Protein AF-A0A8S0VT54-F1 (afdb_monomer_lite)

Foldseek 3Di:
DDDDDDDDDDPPPPPPPPPPPDPPPPVPPPPPPPPPDDDDDDDDDDDDDDDDDDDDDDDDDDDDDDDDDDDDDPDDDDDPPPDDDDPPPDDDPDPPPPPPPPDPPDLEDPFQDFQVLLVVLVVQLVVVVVVCVVVVHDDDSQVSSCVSRVDHHDPVNNVLLVVLVVPQDPVLVVQLVVCPSHPSRTSVVSDVVRDDD

Organism: Cyclocybe aegerita (NCBI:txid1973307)

Secondary structure (DSSP, 8-state):
---------------------------------------------------------------PPP-PPPPPP---------PPP--------------PPPPTT--SPPTT-BHHHHHHHHHHHHHHHHHHHHTT----HHHHHHHHHSS---HHHHHHHHHHHHHS-HHHHHHHHHHTTSGGGBHHHHHHHS---

pLDDT: mean 73.87, std 20.14, range [35.47, 98.19]

Sequence (197 aa):
MLNKSKAQQDDDDSSEVEFVDPPTTLKHCHVKEESLSPPQRRPRPQATMGSRTSSNPIRLIESPLPGMPPAPAPSLPHLPLSLPPLWSSSPSPSPSSQCPLPSPSTLQWPSGMYACDMVDGFLKIDKIITANKENKRTEHVMDVVCQVFHCRMPPQTYHDARARWAIAPPLLLERVLKGGKTPEGLWVYLSSCVPLK

Radius of gyration: 31.03 Å; chains: 1; bounding box: 96×73×79 Å

Structure (mmCIF, N/CA/C/O backbone):
data_AF-A0A8S0VT54-F1
#
_entry.id   AF-A0A8S0VT54-F1
#
loop_
_atom_site.group_PDB
_atom_site.id
_atom_site.type_symbol
_atom_site.label_atom_id
_atom_site.label_alt_id
_atom_site.label_comp_id
_atom_site.label_asym_id
_atom_site.label_entity_id
_atom_site.label_seq_id
_atom_site.pdbx_PDB_ins_code
_atom_site.Cartn_x
_atom_site.Cartn_y
_atom_site.Cartn_z
_atom_site.occupancy
_atom_site.B_iso_or_equiv
_atom_site.auth_seq_id
_atom_site.auth_comp_id
_atom_site.auth_asym_id
_atom_site.auth_atom_id
_atom_site.pdbx_PDB_model_num
ATOM 1 N N . MET A 1 1 ? 65.869 -2.771 -28.725 1.00 50.25 1 MET A N 1
ATOM 2 C CA . MET A 1 1 ? 65.336 -1.692 -29.586 1.00 50.25 1 MET A CA 1
ATOM 3 C C . MET A 1 1 ? 64.021 -1.215 -28.989 1.00 50.25 1 MET A C 1
ATOM 5 O O . MET A 1 1 ? 63.243 -2.047 -28.545 1.00 50.25 1 MET A O 1
ATOM 9 N N . LEU A 1 2 ? 63.884 0.103 -28.852 1.00 58.91 2 LEU A N 1
ATOM 10 C CA . LEU A 1 2 ? 63.008 0.822 -27.928 1.00 58.91 2 LEU A CA 1
ATOM 11 C C . LEU A 1 2 ? 61.976 1.632 -28.727 1.00 58.91 2 LEU A C 1
ATOM 13 O O . LEU A 1 2 ? 62.321 2.686 -29.258 1.00 58.91 2 LEU A O 1
ATOM 17 N N . ASN A 1 3 ? 60.733 1.171 -28.870 1.00 48.56 3 ASN A N 1
ATOM 18 C CA . ASN A 1 3 ? 59.729 1.919 -29.637 1.00 48.56 3 ASN A CA 1
ATOM 19 C C . ASN A 1 3 ? 58.315 1.493 -29.208 1.00 48.56 3 ASN A C 1
ATOM 21 O O . ASN A 1 3 ? 58.046 0.302 -29.154 1.00 48.56 3 ASN A O 1
ATOM 25 N N . LYS A 1 4 ? 57.318 2.345 -28.992 1.00 52.38 4 LYS A N 1
ATOM 26 C CA . LYS A 1 4 ? 57.200 3.784 -28.737 1.00 52.38 4 LYS A CA 1
ATOM 27 C C . LYS A 1 4 ? 55.739 3.934 -28.300 1.00 52.38 4 LYS A C 1
ATOM 29 O O . LYS A 1 4 ? 54.849 3.414 -28.967 1.00 52.38 4 LYS A O 1
ATOM 34 N N . SER A 1 5 ? 55.515 4.596 -27.177 1.00 63.56 5 SER A N 1
ATOM 35 C CA . SER A 1 5 ? 54.207 4.908 -26.608 1.00 63.56 5 SER A CA 1
ATOM 36 C C . SER A 1 5 ? 53.305 5.619 -27.624 1.00 63.56 5 SER A C 1
ATOM 38 O O . SER A 1 5 ? 53.787 6.490 -28.354 1.00 63.56 5 SER A O 1
ATOM 40 N N . LYS A 1 6 ? 52.001 5.314 -27.639 1.00 60.88 6 LYS A N 1
ATOM 41 C CA . LYS A 1 6 ? 51.006 6.206 -28.243 1.00 60.88 6 LYS A CA 1
ATOM 42 C C . LYS A 1 6 ? 49.919 6.534 -27.230 1.00 60.88 6 LYS A C 1
ATOM 44 O O . LYS A 1 6 ? 49.317 5.651 -26.630 1.00 60.88 6 LYS A O 1
ATOM 49 N N . ALA A 1 7 ? 49.809 7.839 -27.033 1.00 65.44 7 ALA A N 1
ATOM 50 C CA . ALA A 1 7 ? 49.016 8.538 -26.055 1.00 65.44 7 ALA A CA 1
ATOM 51 C C . ALA A 1 7 ? 47.515 8.341 -26.286 1.00 65.44 7 ALA A C 1
ATOM 53 O O . ALA A 1 7 ? 47.006 8.534 -27.388 1.00 65.44 7 ALA A O 1
ATOM 54 N N . GLN A 1 8 ? 46.875 7.908 -25.210 1.00 57.25 8 GLN A N 1
ATOM 55 C CA . GLN A 1 8 ? 45.715 8.516 -24.570 1.00 57.25 8 GLN A CA 1
ATOM 56 C C . GLN A 1 8 ? 45.272 9.867 -25.160 1.00 57.25 8 GLN A C 1
ATOM 58 O O . GLN A 1 8 ? 46.033 10.835 -25.161 1.00 57.25 8 GLN A O 1
ATOM 63 N N . GLN A 1 9 ? 44.030 9.899 -25.634 1.00 64.88 9 GLN A N 1
ATOM 64 C CA . GLN A 1 9 ? 43.273 11.113 -25.891 1.00 64.88 9 GLN A CA 1
ATOM 65 C C . GLN A 1 9 ? 42.000 10.992 -25.053 1.00 64.88 9 GLN A C 1
ATOM 67 O O . GLN A 1 9 ? 41.136 10.166 -25.340 1.00 64.88 9 GLN A O 1
ATOM 72 N N . ASP A 1 10 ? 41.993 11.725 -23.943 1.00 62.66 10 ASP A N 1
ATOM 73 C CA . ASP A 1 10 ? 40.845 11.937 -23.073 1.00 62.66 10 ASP A CA 1
ATOM 74 C C . ASP A 1 10 ? 39.954 12.994 -23.745 1.00 62.66 10 ASP A C 1
ATOM 76 O O . ASP A 1 10 ? 40.266 14.184 -23.719 1.00 62.66 10 ASP A O 1
ATOM 80 N N . ASP A 1 11 ? 38.881 12.554 -24.403 1.00 64.81 11 ASP A N 1
ATOM 81 C CA . ASP A 1 11 ? 37.783 13.429 -24.814 1.00 64.81 11 ASP A CA 1
ATOM 82 C C . ASP A 1 11 ? 36.806 13.533 -23.630 1.00 64.81 11 ASP A C 1
ATOM 84 O O . ASP A 1 11 ? 35.924 12.696 -23.430 1.00 64.81 11 ASP A O 1
ATOM 88 N N . ASP A 1 12 ? 37.046 14.550 -22.802 1.00 62.88 12 ASP A N 1
ATOM 89 C CA . ASP A 1 12 ? 36.200 14.991 -21.690 1.00 62.88 12 ASP A CA 1
ATOM 90 C C . ASP A 1 12 ? 34.954 15.695 -22.263 1.00 62.88 12 ASP A C 1
ATOM 92 O O . ASP A 1 12 ? 34.864 16.922 -22.328 1.00 62.88 12 ASP A O 1
ATOM 96 N N . ASP A 1 13 ? 34.000 14.905 -22.762 1.00 66.62 13 ASP A N 1
ATOM 97 C CA . ASP A 1 13 ? 32.652 15.381 -23.087 1.00 66.62 13 ASP A CA 1
ATOM 98 C C . ASP A 1 13 ? 31.869 15.494 -21.772 1.00 66.62 13 ASP A C 1
ATOM 100 O O . ASP A 1 13 ? 31.116 14.608 -21.362 1.00 66.62 13 ASP A O 1
ATOM 104 N N . SER A 1 14 ? 32.118 16.593 -21.058 1.00 59.19 14 SER A N 1
ATOM 105 C CA . SER A 1 14 ? 31.272 17.068 -19.967 1.00 59.19 14 SER A CA 1
ATOM 106 C C . SER A 1 14 ? 29.920 17.490 -20.548 1.00 59.19 14 SER A C 1
ATOM 108 O O . SER A 1 14 ? 29.635 18.671 -20.743 1.00 59.19 14 SER A O 1
ATOM 110 N N . SER A 1 15 ? 29.073 16.505 -20.846 1.00 66.50 15 SER A N 1
ATOM 111 C CA . SER A 1 15 ? 27.663 16.725 -21.126 1.00 66.50 15 SER A CA 1
ATOM 112 C C . SER A 1 15 ? 26.999 17.209 -19.837 1.00 66.50 15 SER A C 1
ATOM 114 O O . SER A 1 15 ? 26.685 16.423 -18.939 1.00 66.50 15 SER A O 1
ATOM 116 N N . GLU A 1 16 ? 26.852 18.528 -19.745 1.00 64.56 16 GLU A N 1
ATOM 117 C CA . GLU A 1 16 ? 26.059 19.251 -18.760 1.00 64.56 16 GLU A CA 1
ATOM 118 C C . GLU A 1 16 ? 24.634 18.688 -18.779 1.00 64.56 16 GLU A C 1
ATOM 120 O O . GLU A 1 16 ? 23.819 18.979 -19.654 1.00 64.56 16 GLU A O 1
ATOM 125 N N . VAL A 1 17 ? 24.358 17.788 -17.837 1.00 62.94 17 VAL A N 1
ATOM 126 C CA . VAL A 1 17 ? 23.019 17.262 -17.605 1.00 62.94 17 VAL A CA 1
ATOM 127 C C . VAL A 1 17 ? 22.182 18.385 -17.006 1.00 62.94 17 VAL A C 1
ATOM 129 O O . VAL A 1 17 ? 22.182 18.613 -15.798 1.00 62.94 17 VAL A O 1
ATOM 132 N N . GLU A 1 18 ? 21.491 19.117 -17.878 1.00 67.31 18 GLU A N 1
ATOM 133 C CA . GLU A 1 18 ? 20.404 20.016 -17.513 1.00 67.31 18 GLU A CA 1
ATOM 134 C C . GLU A 1 18 ? 19.406 19.214 -16.669 1.00 67.31 18 GLU A C 1
ATOM 136 O O . GLU A 1 18 ? 18.663 18.358 -17.160 1.00 67.31 18 GLU A O 1
ATOM 141 N N . PHE A 1 19 ? 19.465 19.428 -15.356 1.00 56.78 19 PHE A N 1
ATOM 142 C CA . PHE A 1 19 ? 18.588 18.800 -14.384 1.00 56.78 19 PHE A CA 1
ATOM 143 C C . PHE A 1 19 ? 17.215 19.447 -14.555 1.00 56.78 19 PHE A C 1
ATOM 145 O O . PHE A 1 19 ? 16.881 20.436 -13.908 1.00 56.78 19 PHE A O 1
ATOM 152 N N . VAL A 1 20 ? 16.439 18.930 -15.508 1.00 65.31 20 VAL A N 1
ATOM 153 C CA . VAL A 1 20 ? 15.041 19.307 -15.683 1.00 65.31 20 VAL A CA 1
ATOM 154 C C . VAL A 1 20 ? 14.328 18.887 -14.408 1.00 65.31 20 VAL A C 1
ATOM 156 O O . VAL A 1 20 ? 14.083 17.697 -14.192 1.00 65.31 20 VAL A O 1
ATOM 159 N N . ASP A 1 21 ? 14.037 19.865 -13.548 1.00 57.69 21 ASP A N 1
ATOM 160 C CA . ASP A 1 21 ? 13.227 19.664 -12.356 1.00 57.69 21 ASP A CA 1
ATOM 161 C C . ASP A 1 21 ? 11.976 18.870 -12.755 1.00 57.69 21 ASP A C 1
ATOM 163 O O . ASP A 1 21 ? 11.206 19.315 -13.621 1.00 57.69 21 ASP A O 1
ATOM 167 N N . PRO A 1 22 ? 11.765 17.668 -12.186 1.00 59.19 22 PRO A N 1
ATOM 168 C CA . PRO A 1 22 ? 10.585 16.895 -12.504 1.00 59.19 22 PRO A CA 1
ATOM 169 C C . PRO A 1 22 ? 9.381 17.752 -12.116 1.00 59.19 22 PRO A C 1
ATOM 171 O O . PRO A 1 22 ? 9.343 18.267 -10.993 1.00 59.19 22 PRO A O 1
ATOM 174 N N . PRO A 1 23 ? 8.385 17.928 -13.003 1.00 50.38 23 PRO A N 1
ATOM 175 C CA . PRO A 1 23 ? 7.204 18.692 -12.661 1.00 50.38 23 PRO A CA 1
ATOM 176 C C . PRO A 1 23 ? 6.552 18.018 -11.458 1.00 50.38 23 PRO A C 1
ATOM 178 O O . PRO A 1 23 ? 5.894 16.983 -11.583 1.00 50.38 23 PRO A O 1
ATOM 181 N N . THR A 1 24 ? 6.706 18.630 -10.285 1.00 46.25 24 THR A N 1
ATOM 182 C CA . THR A 1 24 ? 5.987 18.326 -9.046 1.00 46.25 24 THR A CA 1
ATOM 183 C C . THR A 1 24 ? 4.538 18.779 -9.196 1.00 46.25 24 THR A C 1
ATOM 185 O O . THR A 1 24 ? 3.962 19.478 -8.373 1.00 46.25 24 THR A O 1
ATOM 188 N N . THR A 1 25 ? 3.887 18.319 -10.262 1.00 43.91 25 THR A N 1
ATOM 189 C CA . THR A 1 25 ? 2.440 18.197 -10.284 1.00 43.91 25 THR A CA 1
ATOM 190 C C . THR A 1 25 ? 2.126 16.917 -9.537 1.00 43.91 25 THR A C 1
ATOM 192 O O . THR A 1 25 ? 1.837 15.864 -10.104 1.00 43.91 25 THR A O 1
ATOM 195 N N . LEU A 1 26 ? 2.200 17.027 -8.210 1.00 43.56 26 LEU A N 1
ATOM 196 C CA . LEU A 1 26 ? 1.402 16.216 -7.314 1.00 43.56 26 LEU A CA 1
ATOM 197 C C . LEU A 1 26 ? -0.036 16.493 -7.756 1.00 43.56 26 LEU A C 1
ATOM 199 O O . LEU A 1 26 ? -0.659 17.472 -7.348 1.00 43.56 26 LEU A O 1
ATOM 203 N N . LYS A 1 27 ? -0.499 15.707 -8.737 1.00 45.56 27 LYS A N 1
ATOM 204 C CA . LYS A 1 27 ? -1.879 15.674 -9.188 1.00 45.56 27 LYS A CA 1
ATOM 205 C C . LYS A 1 27 ? -2.647 15.245 -7.962 1.00 45.56 27 LYS A C 1
ATOM 207 O O . LYS A 1 27 ? -2.799 14.058 -7.689 1.00 45.56 27 LYS A O 1
ATOM 212 N N . HIS A 1 28 ? -3.063 16.250 -7.204 1.00 38.91 28 HIS A N 1
ATOM 213 C CA . HIS A 1 28 ? -4.167 16.192 -6.288 1.00 38.91 28 HIS A CA 1
ATOM 214 C C . HIS A 1 28 ? -5.238 15.434 -7.061 1.00 38.91 28 HIS A C 1
ATOM 216 O O . HIS A 1 28 ? -5.782 15.950 -8.043 1.00 38.91 28 HIS A O 1
ATOM 222 N N . CYS A 1 29 ? -5.430 14.159 -6.719 1.00 35.47 29 CYS A N 1
ATOM 223 C CA . CYS A 1 29 ? -6.587 13.422 -7.167 1.00 35.47 29 CYS A CA 1
ATOM 224 C C . CYS A 1 29 ? -7.743 14.205 -6.571 1.00 35.47 29 CYS A C 1
ATOM 226 O O . CYS A 1 29 ? -8.101 14.048 -5.409 1.00 35.47 29 CYS A O 1
ATOM 228 N N . HIS A 1 30 ? -8.255 15.142 -7.361 1.00 37.44 30 HIS A N 1
ATOM 229 C CA . HIS A 1 30 ? -9.565 15.704 -7.191 1.00 37.44 30 HIS A CA 1
ATOM 230 C C . HIS A 1 30 ? -10.485 14.512 -7.425 1.00 37.44 30 HIS A C 1
ATOM 232 O O . HIS A 1 30 ? -10.926 14.248 -8.543 1.00 37.44 30 HIS A O 1
ATOM 238 N N . VAL A 1 31 ? -10.653 13.716 -6.367 1.00 40.50 31 VAL A N 1
ATOM 239 C CA . VAL A 1 31 ? -11.780 12.824 -6.199 1.00 40.50 31 VAL A CA 1
ATOM 240 C C . VAL A 1 31 ? -12.955 13.764 -6.361 1.00 40.50 31 VAL A C 1
ATOM 242 O O . VAL A 1 31 ? -13.262 14.558 -5.476 1.00 40.50 31 VAL A O 1
ATOM 245 N N . LYS A 1 32 ? -13.516 13.775 -7.572 1.00 39.94 32 LYS A N 1
ATOM 246 C CA . LYS A 1 32 ? -14.846 14.303 -7.791 1.00 39.94 32 LYS A CA 1
ATOM 247 C C . LYS A 1 32 ? -15.711 13.439 -6.896 1.00 39.94 32 LYS A C 1
ATOM 249 O O . LYS A 1 32 ? -16.017 12.300 -7.234 1.00 39.94 32 LYS A O 1
ATOM 254 N N . GLU A 1 33 ? -15.989 13.953 -5.708 1.00 46.59 33 GLU A N 1
ATOM 255 C CA . GLU A 1 33 ? -17.123 13.532 -4.921 1.00 46.59 33 GLU A CA 1
ATOM 256 C C . GLU A 1 33 ? -18.323 13.774 -5.836 1.00 46.59 33 GLU A C 1
ATOM 258 O O . GLU A 1 33 ? -18.765 14.905 -6.042 1.00 46.59 33 GLU A O 1
ATOM 263 N N . GLU A 1 34 ? -18.736 12.713 -6.528 1.00 43.50 34 GLU A N 1
ATOM 264 C CA . GLU A 1 34 ? -19.940 12.675 -7.339 1.00 43.50 34 GLU A CA 1
ATOM 265 C C . GLU A 1 34 ? -21.114 12.744 -6.365 1.00 43.50 34 GLU A C 1
ATOM 267 O O . GLU A 1 34 ? -21.718 11.750 -5.970 1.00 43.50 34 GLU A O 1
ATOM 272 N N . SER A 1 35 ? -21.357 13.962 -5.893 1.00 51.88 35 SER A N 1
ATOM 273 C CA . SER A 1 35 ? -22.536 14.329 -5.143 1.00 51.88 35 SER A CA 1
ATOM 274 C C . SER A 1 35 ? -23.707 14.187 -6.110 1.00 51.88 35 SER A C 1
ATOM 276 O O . SER A 1 35 ? -23.902 15.008 -7.010 1.00 51.88 35 SER A O 1
ATOM 278 N N . LEU A 1 36 ? -24.456 13.092 -5.970 1.00 54.94 36 LEU A N 1
ATOM 279 C CA . LEU A 1 36 ? -25.758 12.924 -6.598 1.00 54.94 36 LEU A CA 1
ATOM 280 C C . LEU A 1 36 ? -26.661 14.050 -6.088 1.00 54.94 36 LEU A C 1
ATOM 282 O O . LEU A 1 36 ? -27.205 13.996 -4.988 1.00 54.94 36 LEU A O 1
ATOM 286 N N . SER A 1 37 ? -26.795 15.101 -6.889 1.00 56.31 37 SER A N 1
ATOM 287 C CA . SER A 1 37 ? -27.788 16.149 -6.695 1.00 56.31 37 SER A CA 1
ATOM 288 C C . SER A 1 37 ? -28.425 16.537 -8.032 1.00 56.31 37 SER A C 1
ATOM 290 O O . SER A 1 37 ? -27.793 16.413 -9.083 1.00 56.31 37 SER A O 1
ATOM 292 N N . PRO A 1 38 ? -29.712 16.923 -8.012 1.00 54.28 38 PRO A N 1
ATOM 293 C CA . PRO A 1 38 ? -30.624 16.814 -9.149 1.00 54.28 38 PRO A CA 1
ATOM 294 C C . PRO A 1 38 ? -30.354 17.887 -10.216 1.00 54.28 38 PRO A C 1
ATOM 296 O O . PRO A 1 38 ? -29.699 18.892 -9.931 1.00 54.28 38 PRO A O 1
ATOM 299 N N . PRO A 1 39 ? -30.886 17.735 -11.445 1.00 52.38 39 PRO A N 1
ATOM 300 C CA . PRO A 1 39 ? -30.558 18.619 -12.554 1.00 52.38 39 PRO A CA 1
ATOM 301 C C . PRO A 1 39 ? -31.153 20.012 -12.324 1.00 52.38 39 PRO A C 1
ATOM 303 O O . PRO A 1 39 ? -32.352 20.227 -12.505 1.00 52.38 39 PRO A O 1
ATOM 306 N N . GLN A 1 40 ? -30.308 20.981 -11.969 1.00 53.75 40 GLN A N 1
ATOM 307 C CA . GLN A 1 40 ? -30.679 22.392 -11.981 1.00 53.75 40 GLN A CA 1
ATOM 308 C C . GLN A 1 40 ? -29.975 23.152 -13.103 1.00 53.75 40 GLN A C 1
ATOM 310 O O . GLN A 1 40 ? -28.775 23.043 -13.353 1.00 53.75 40 GLN A O 1
ATOM 315 N N . ARG A 1 41 ? -30.811 23.887 -13.834 1.00 58.50 41 ARG A N 1
ATOM 316 C CA . ARG A 1 41 ? -30.501 24.656 -15.033 1.00 58.50 41 ARG A CA 1
ATOM 317 C C . ARG A 1 41 ? -29.504 25.782 -14.730 1.00 58.50 41 ARG A C 1
ATOM 319 O O . ARG A 1 41 ? -29.620 26.468 -13.721 1.00 58.50 41 ARG A O 1
ATOM 326 N N . ARG A 1 42 ? -28.584 25.997 -15.679 1.00 53.72 42 ARG A N 1
ATOM 327 C CA . ARG A 1 42 ? -27.692 27.170 -15.805 1.00 53.72 42 ARG A CA 1
ATOM 328 C C . ARG A 1 42 ? -28.449 28.483 -15.540 1.00 53.72 42 ARG A C 1
ATOM 330 O O . ARG A 1 42 ? -29.570 28.616 -16.035 1.00 53.72 42 ARG A O 1
ATOM 337 N N . PRO A 1 43 ? -27.810 29.487 -14.905 1.00 51.03 43 PRO A N 1
ATOM 338 C CA . PRO A 1 43 ? -27.209 30.545 -15.731 1.00 51.03 43 PRO A CA 1
ATOM 339 C C . PRO A 1 43 ? -25.950 31.257 -15.170 1.00 5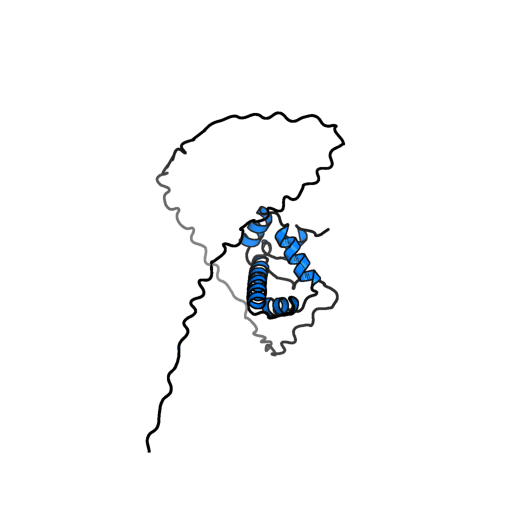1.03 43 PRO A C 1
ATOM 341 O O . PRO A 1 43 ? -25.855 31.569 -13.993 1.00 51.03 43 PRO A O 1
ATOM 344 N N . ARG A 1 44 ? -25.092 31.636 -16.134 1.00 53.84 44 ARG A N 1
ATOM 345 C CA . ARG A 1 44 ? -24.333 32.900 -16.297 1.00 53.84 44 ARG A CA 1
ATOM 346 C C . ARG A 1 44 ? -23.153 33.247 -15.351 1.00 53.84 44 ARG A C 1
ATOM 348 O O . ARG A 1 44 ? -23.305 33.223 -14.138 1.00 53.84 44 ARG A O 1
ATOM 355 N N . PRO A 1 45 ? -21.999 33.680 -15.910 1.00 58.41 45 PRO A N 1
ATOM 356 C CA . PRO A 1 45 ? -20.860 34.161 -15.135 1.00 58.41 45 PRO A CA 1
ATOM 357 C C . PRO A 1 45 ? -20.989 35.655 -14.809 1.00 58.41 45 PRO A C 1
ATOM 359 O O . PRO A 1 45 ? -21.362 36.455 -15.671 1.00 58.41 45 PRO A O 1
ATOM 362 N N . GLN A 1 46 ? -20.595 36.040 -13.596 1.00 51.12 46 GLN A N 1
ATOM 363 C CA . GLN A 1 46 ? -20.133 37.394 -13.304 1.00 51.12 46 GLN A CA 1
ATOM 364 C C . GLN A 1 46 ? -18.787 37.334 -12.589 1.00 51.12 46 GLN A C 1
ATOM 366 O O . GLN A 1 46 ? -18.596 36.600 -11.623 1.00 51.12 46 GLN A O 1
ATOM 371 N N . ALA A 1 47 ? -17.852 38.100 -13.141 1.00 50.66 47 ALA A N 1
ATOM 372 C CA . ALA A 1 47 ? -16.558 38.391 -12.569 1.00 50.66 47 ALA A CA 1
ATOM 373 C C . ALA A 1 47 ? -16.723 39.341 -11.378 1.00 50.66 47 ALA A C 1
ATOM 375 O O . ALA A 1 47 ? -17.377 40.375 -11.512 1.00 50.66 47 ALA A O 1
ATOM 376 N N . THR A 1 48 ? -16.062 39.031 -10.263 1.00 55.97 48 THR A N 1
ATOM 377 C CA . THR A 1 48 ? -15.875 39.972 -9.156 1.00 55.97 48 THR A CA 1
ATOM 378 C C . THR A 1 48 ? -14.404 39.977 -8.766 1.00 55.97 48 THR A C 1
ATOM 380 O O . THR A 1 48 ? -13.876 39.009 -8.226 1.00 55.97 48 THR A O 1
ATOM 383 N N . MET A 1 49 ? -13.746 41.090 -9.083 1.00 59.12 49 MET A N 1
ATOM 384 C CA . MET A 1 49 ? -12.458 41.499 -8.533 1.00 59.12 49 MET A CA 1
AT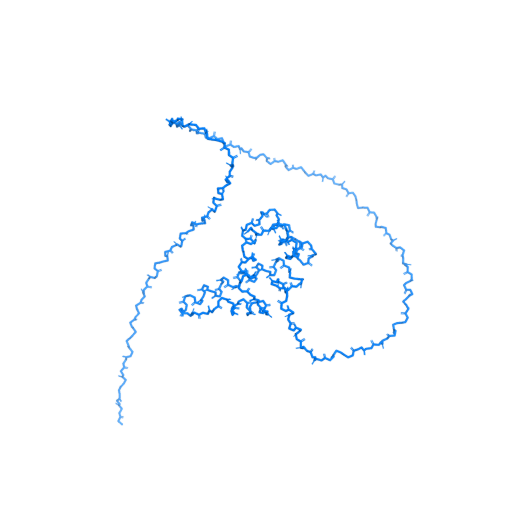OM 385 C C . MET A 1 49 ? -12.676 42.058 -7.120 1.00 59.12 49 MET A C 1
ATOM 387 O O . MET A 1 49 ? -13.565 42.881 -6.918 1.00 59.12 49 MET A O 1
ATOM 391 N N . GLY A 1 50 ? -11.843 41.664 -6.159 1.00 49.09 50 GLY A N 1
ATOM 392 C CA . GLY A 1 50 ? -11.779 42.270 -4.824 1.00 49.09 50 GLY A CA 1
ATOM 393 C C . GLY A 1 50 ? -10.854 41.448 -3.925 1.00 49.09 50 GLY A C 1
ATOM 394 O O . GLY A 1 50 ? -11.184 40.331 -3.562 1.00 49.09 50 GLY A O 1
ATOM 395 N N . SER A 1 51 ? -9.589 41.830 -3.768 1.00 46.22 51 SER A N 1
ATOM 396 C CA . SER A 1 51 ? -9.089 42.836 -2.819 1.00 46.22 51 SER A CA 1
ATOM 397 C C . SER A 1 51 ? -8.954 42.333 -1.376 1.00 46.22 51 SER A C 1
ATOM 399 O O . SER A 1 51 ? -9.931 42.196 -0.657 1.00 46.22 51 SER A O 1
ATOM 401 N N . ARG A 1 52 ? -7.677 42.288 -0.968 1.00 45.03 52 ARG A N 1
ATOM 402 C CA . ARG A 1 52 ? -7.118 42.885 0.259 1.00 45.03 52 ARG A CA 1
ATOM 403 C C . ARG A 1 52 ? -7.216 42.120 1.589 1.00 45.03 52 ARG A C 1
ATOM 405 O O . ARG A 1 52 ? -8.239 42.080 2.251 1.00 45.03 52 ARG A O 1
ATOM 412 N N . THR A 1 53 ? -6.023 41.671 1.995 1.00 57.38 53 THR A N 1
ATOM 413 C CA . THR A 1 53 ? -5.367 41.881 3.301 1.00 57.38 53 THR A CA 1
ATOM 414 C C . THR A 1 53 ? -6.189 41.649 4.569 1.00 57.38 53 THR A C 1
ATOM 416 O O . THR A 1 53 ? -6.970 42.501 4.982 1.00 57.38 53 THR A O 1
ATOM 419 N N . SER A 1 54 ? -5.831 40.602 5.309 1.00 54.88 54 SER A N 1
ATOM 420 C CA . SER A 1 54 ? -5.929 40.628 6.767 1.00 54.88 54 SER A CA 1
ATOM 421 C C . SER A 1 54 ? -4.734 39.880 7.353 1.00 54.88 54 SER A C 1
ATOM 423 O O . SER A 1 54 ? -4.673 38.654 7.365 1.00 54.88 54 SER A O 1
ATOM 425 N N . SER A 1 55 ? -3.730 40.666 7.739 1.00 57.41 55 SER A N 1
ATOM 426 C CA . SER A 1 55 ? -2.615 40.243 8.575 1.00 57.41 55 SER A CA 1
ATOM 427 C C . SER A 1 55 ? -3.115 40.225 10.015 1.00 57.41 55 SER A C 1
ATOM 429 O O . SER A 1 55 ? -3.492 41.273 10.539 1.00 57.41 55 SER A O 1
ATOM 431 N N . ASN A 1 56 ? -3.146 39.049 10.637 1.00 65.75 56 ASN A N 1
ATOM 432 C CA . ASN A 1 56 ? -3.406 38.915 12.065 1.00 65.75 56 ASN A CA 1
ATOM 433 C C . ASN A 1 56 ? -2.082 38.608 12.777 1.00 65.75 56 ASN A C 1
ATOM 435 O O . ASN A 1 56 ? -1.485 37.565 12.505 1.00 65.75 56 ASN A O 1
ATOM 439 N N . PRO A 1 57 ? -1.607 39.470 13.694 1.00 65.00 57 PRO A N 1
ATOM 440 C CA . PRO A 1 57 ? -0.479 39.142 14.550 1.00 65.00 57 PRO A CA 1
ATOM 441 C C . PRO A 1 57 ? -0.924 38.148 15.631 1.00 65.00 57 PRO A C 1
ATOM 443 O O . PRO A 1 57 ? -1.772 38.449 16.474 1.00 65.00 57 PRO A O 1
ATOM 446 N N . ILE A 1 58 ? -0.335 36.953 15.601 1.00 61.16 58 ILE A N 1
ATOM 447 C CA . ILE A 1 58 ? -0.470 35.929 16.639 1.00 61.16 58 ILE A CA 1
ATOM 448 C C . ILE A 1 58 ? 0.152 36.483 17.924 1.00 61.16 58 ILE A C 1
ATOM 450 O O . ILE A 1 58 ? 1.353 36.744 17.986 1.00 61.16 58 ILE A O 1
ATOM 454 N N . ARG A 1 59 ? -0.675 36.697 18.950 1.00 62.03 59 ARG A N 1
ATOM 455 C CA . ARG A 1 59 ? -0.208 37.072 20.286 1.00 62.03 59 ARG A CA 1
ATOM 456 C C . ARG A 1 59 ? 0.301 35.827 21.010 1.00 62.03 59 ARG A C 1
ATOM 458 O O . ARG A 1 59 ? -0.480 34.928 21.307 1.00 62.03 59 ARG A O 1
ATOM 465 N N . LEU A 1 60 ? 1.602 35.813 21.302 1.00 62.69 60 LEU A N 1
ATOM 466 C CA . LEU A 1 60 ? 2.203 34.974 22.335 1.00 62.69 60 LEU A CA 1
ATOM 467 C C . LEU A 1 60 ? 1.566 35.321 23.685 1.00 62.69 60 LEU A C 1
ATOM 469 O O . LEU A 1 60 ? 1.642 36.467 24.129 1.00 62.69 60 LEU A O 1
ATOM 473 N N . ILE A 1 61 ? 0.971 34.328 24.340 1.00 61.78 61 ILE A N 1
ATOM 474 C CA . ILE A 1 61 ? 0.683 34.377 25.773 1.00 61.78 61 ILE A CA 1
ATOM 475 C C . ILE A 1 61 ? 1.391 33.170 26.378 1.00 61.78 61 ILE A C 1
ATOM 477 O O . ILE A 1 61 ? 0.882 32.052 26.397 1.00 61.78 61 ILE A O 1
ATOM 481 N N . GLU A 1 62 ? 2.625 33.425 26.788 1.00 60.81 62 GLU A N 1
ATOM 482 C CA . GLU A 1 62 ? 3.439 32.572 27.637 1.00 60.81 62 GLU A CA 1
ATOM 483 C C . GLU A 1 62 ? 2.945 32.754 29.076 1.00 60.81 62 GLU A C 1
ATOM 485 O O . GLU A 1 62 ? 2.965 33.863 29.610 1.00 60.81 62 GLU A O 1
ATOM 490 N N . SER A 1 63 ? 2.438 31.682 29.684 1.00 59.88 63 SER A N 1
ATOM 491 C CA . SER A 1 63 ? 1.981 31.684 31.073 1.00 59.88 63 SER A CA 1
ATOM 492 C C . SER A 1 63 ? 2.713 30.571 31.828 1.00 59.88 63 SER A C 1
ATOM 494 O O . SER A 1 63 ? 2.343 29.404 31.687 1.00 59.88 63 SER A O 1
ATOM 496 N N . PRO A 1 64 ? 3.758 30.889 32.612 1.00 63.84 64 PRO A N 1
ATOM 497 C CA . PRO A 1 64 ? 4.416 29.914 33.468 1.00 63.84 64 PRO A CA 1
ATOM 498 C C . PRO A 1 64 ? 3.602 29.728 34.755 1.00 63.84 64 PRO A C 1
ATOM 500 O O . PRO A 1 64 ? 3.437 30.665 35.537 1.00 63.84 64 PRO A O 1
ATOM 503 N N . LEU A 1 65 ? 3.084 28.516 34.985 1.00 63.84 65 LEU A N 1
ATOM 504 C CA . LEU A 1 65 ? 2.555 28.134 36.296 1.00 63.84 65 LEU A CA 1
ATOM 505 C C . LEU A 1 65 ? 3.720 27.776 37.239 1.00 63.84 65 LEU A C 1
ATOM 507 O O . LEU A 1 65 ? 4.518 26.898 36.900 1.00 63.84 65 LEU A O 1
ATOM 511 N N . PRO A 1 66 ? 3.810 28.392 38.430 1.00 63.50 66 PRO A N 1
ATOM 512 C CA . PRO A 1 66 ? 4.764 28.005 39.453 1.00 63.50 66 PRO A CA 1
ATOM 513 C C . PRO A 1 66 ? 4.209 26.894 40.355 1.00 63.50 66 PRO A C 1
ATOM 515 O O . PRO A 1 66 ? 3.105 26.996 40.881 1.00 63.50 66 PRO A O 1
ATOM 518 N N . GLY A 1 67 ? 5.048 25.885 40.601 1.00 58.03 67 GLY A N 1
ATOM 519 C CA . GLY A 1 67 ? 5.107 25.177 41.881 1.00 58.03 67 GLY A CA 1
ATOM 520 C C . GLY A 1 67 ? 4.023 24.137 42.155 1.00 58.03 67 GLY A C 1
ATOM 521 O O . GLY A 1 67 ? 3.094 24.390 42.915 1.00 58.03 67 GLY A O 1
ATOM 522 N N . MET A 1 68 ? 4.230 22.912 41.668 1.00 64.25 68 MET A N 1
ATOM 523 C CA . MET A 1 68 ? 3.683 21.722 42.326 1.00 64.25 68 MET A CA 1
ATOM 524 C C . MET A 1 68 ? 4.804 21.012 43.104 1.00 64.25 68 MET A C 1
ATOM 526 O O . MET A 1 68 ? 5.857 20.741 42.524 1.00 64.25 68 MET A O 1
ATOM 530 N N . PRO A 1 69 ? 4.619 20.736 44.408 1.00 74.00 69 PRO A N 1
ATOM 531 C CA . PRO A 1 69 ? 5.575 19.970 45.200 1.00 74.00 69 PRO A CA 1
ATOM 532 C C . PRO A 1 69 ? 5.596 18.489 44.772 1.00 74.00 69 PRO A C 1
ATOM 534 O O . PRO A 1 69 ? 4.587 17.974 44.280 1.00 74.00 69 PRO A O 1
ATOM 537 N N . PRO A 1 70 ? 6.721 17.778 44.975 1.00 65.50 70 PRO A N 1
ATOM 538 C CA . PRO A 1 70 ? 6.818 16.354 44.681 1.00 65.50 70 PRO A CA 1
ATOM 539 C C . PRO A 1 70 ? 5.925 15.550 45.635 1.00 65.50 70 PRO A C 1
ATOM 541 O O . PRO A 1 70 ? 6.070 15.620 46.856 1.00 65.50 70 PRO A O 1
ATOM 544 N N . ALA A 1 71 ? 4.999 14.775 45.071 1.00 70.12 71 ALA A N 1
ATOM 545 C CA . ALA A 1 71 ? 4.216 13.807 45.827 1.00 70.12 71 ALA A CA 1
ATOM 546 C C . ALA A 1 71 ? 5.121 12.642 46.285 1.00 70.12 71 ALA A C 1
ATOM 548 O O . ALA A 1 71 ? 5.917 12.143 45.482 1.00 70.12 71 ALA A O 1
ATOM 549 N N . PRO A 1 72 ? 5.024 12.193 47.551 1.00 67.69 72 PRO A N 1
ATOM 550 C CA . PRO A 1 72 ? 5.798 11.064 48.051 1.00 67.69 72 PRO A CA 1
ATOM 551 C C . PRO A 1 72 ? 5.389 9.770 47.339 1.00 67.69 72 PRO A C 1
ATOM 553 O O . PRO A 1 72 ? 4.205 9.464 47.189 1.00 67.69 72 PRO A O 1
ATOM 556 N N . ALA A 1 73 ? 6.394 9.018 46.894 1.00 68.19 73 ALA A N 1
ATOM 557 C CA . ALA A 1 73 ? 6.225 7.738 46.225 1.00 68.19 73 ALA A CA 1
ATOM 558 C C . ALA A 1 73 ? 5.529 6.720 47.153 1.00 68.19 73 ALA A C 1
ATOM 560 O O . ALA A 1 73 ? 5.979 6.537 48.287 1.00 68.19 73 ALA A O 1
ATOM 561 N N . PRO A 1 74 ? 4.473 6.021 46.699 1.00 67.31 74 PRO A N 1
ATOM 562 C CA . PRO A 1 74 ? 3.944 4.883 47.430 1.00 67.31 74 PRO A CA 1
ATOM 563 C C . PRO A 1 74 ? 4.943 3.724 47.334 1.00 67.31 74 PRO A C 1
ATOM 565 O O . PRO A 1 74 ? 5.203 3.180 46.260 1.00 67.31 74 PRO A O 1
ATOM 568 N N . SER A 1 75 ? 5.517 3.356 48.474 1.00 65.38 75 SER A N 1
ATOM 569 C CA . SER A 1 75 ? 6.284 2.130 48.662 1.00 65.38 75 SER A CA 1
ATOM 570 C C . SER A 1 75 ? 5.384 0.927 48.375 1.00 65.38 75 SER A C 1
ATOM 572 O O . SER A 1 75 ? 4.456 0.623 49.123 1.00 65.38 75 SER A O 1
ATOM 574 N N . LEU A 1 76 ? 5.654 0.253 47.256 1.00 67.75 76 LEU A N 1
ATOM 575 C CA . LEU A 1 76 ? 4.986 -0.987 46.881 1.00 67.75 76 LEU A CA 1
ATOM 576 C C . LEU A 1 76 ? 5.310 -2.081 47.914 1.00 67.75 76 LEU A C 1
ATOM 578 O O . LEU A 1 76 ? 6.485 -2.285 48.233 1.00 67.75 76 LEU A O 1
ATOM 582 N N . PRO A 1 77 ? 4.307 -2.814 48.427 1.00 66.06 77 PRO A N 1
ATOM 583 C CA . PRO A 1 77 ? 4.556 -3.978 49.259 1.00 66.06 77 PRO A CA 1
ATOM 584 C C . PRO A 1 77 ? 5.236 -5.063 48.415 1.00 66.06 77 PRO A 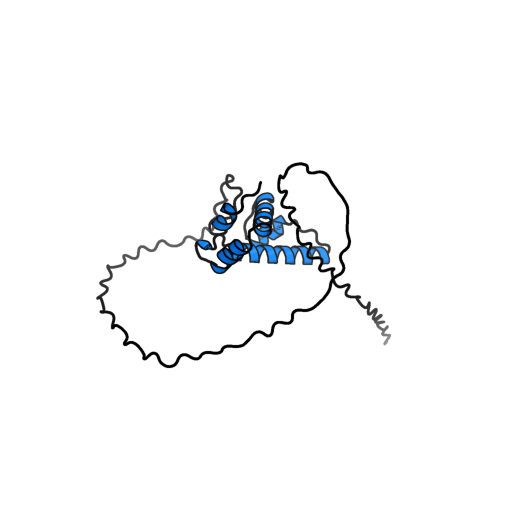C 1
ATOM 586 O O . PRO A 1 77 ? 4.696 -5.529 47.412 1.00 66.06 77 PRO A O 1
ATOM 589 N N . HIS A 1 78 ? 6.438 -5.460 48.835 1.00 54.28 78 HIS A N 1
ATOM 590 C CA . HIS A 1 78 ? 7.118 -6.656 48.351 1.00 54.28 78 HIS A CA 1
ATOM 591 C C . HIS A 1 78 ? 6.223 -7.877 48.606 1.00 54.28 78 HIS A C 1
ATOM 593 O O . HIS A 1 78 ? 6.108 -8.351 49.736 1.00 54.28 78 HIS A O 1
ATOM 599 N N . LEU A 1 79 ? 5.588 -8.390 47.553 1.00 66.62 79 LEU A N 1
ATOM 600 C CA . LEU A 1 79 ? 4.958 -9.705 47.575 1.00 66.62 79 LEU A CA 1
ATOM 601 C C . LEU A 1 79 ? 6.048 -10.767 47.347 1.00 66.62 79 LEU A C 1
ATOM 603 O O . LEU A 1 79 ? 6.779 -10.670 46.358 1.00 66.62 79 LEU A O 1
ATOM 607 N N . PRO A 1 80 ? 6.188 -11.777 48.225 1.00 60.88 80 PRO A N 1
ATOM 608 C CA . PRO A 1 80 ? 7.086 -12.897 47.985 1.00 60.88 80 PRO A CA 1
ATOM 609 C C . PRO A 1 80 ? 6.545 -13.729 46.819 1.00 60.88 80 PRO A C 1
ATOM 611 O O . PRO A 1 80 ? 5.525 -14.410 46.921 1.00 60.88 80 PRO A O 1
ATOM 614 N N . LEU A 1 81 ? 7.234 -13.636 45.684 1.00 56.62 81 LEU A N 1
ATOM 615 C CA . LEU A 1 81 ? 6.948 -14.393 44.476 1.00 56.62 81 LEU A CA 1
ATOM 616 C C . LEU A 1 81 ? 7.445 -15.836 44.669 1.00 56.62 81 LEU A C 1
ATOM 618 O O . LEU A 1 81 ? 8.572 -16.177 44.318 1.00 56.62 81 LEU A O 1
ATOM 622 N N . SER A 1 82 ? 6.612 -16.686 45.266 1.00 55.19 82 SER A N 1
ATOM 623 C CA . SER A 1 82 ? 6.826 -18.135 45.260 1.00 55.19 82 SER A CA 1
ATOM 624 C C . SER A 1 82 ? 6.615 -18.659 43.839 1.00 55.19 82 SER A C 1
ATOM 626 O O . SER A 1 82 ? 5.489 -18.928 43.422 1.00 55.19 82 SER A O 1
ATOM 628 N N . LEU A 1 83 ? 7.707 -18.761 43.079 1.00 61.94 83 LEU A N 1
ATOM 629 C CA . LEU A 1 83 ? 7.739 -19.432 41.783 1.00 61.94 83 LEU A CA 1
ATOM 630 C C . LEU A 1 83 ? 7.520 -20.944 41.972 1.00 61.94 83 LEU A C 1
ATOM 632 O O . LEU A 1 83 ? 8.255 -21.565 42.745 1.00 61.94 83 LEU A O 1
ATOM 636 N N . PRO A 1 84 ? 6.565 -21.570 41.262 1.00 69.50 84 PRO A N 1
ATOM 637 C CA . PRO A 1 84 ? 6.525 -23.020 41.161 1.00 69.50 84 PRO A CA 1
ATOM 638 C C . PRO A 1 84 ? 7.724 -23.531 40.335 1.00 69.50 84 PRO A C 1
ATOM 640 O O . PRO A 1 84 ? 8.216 -22.822 39.451 1.00 69.50 84 PRO A O 1
ATOM 643 N N . PRO A 1 85 ? 8.208 -24.757 40.603 1.00 59.41 85 PRO A N 1
ATOM 644 C CA . PRO A 1 85 ? 9.337 -25.343 39.891 1.00 59.41 85 PRO A CA 1
ATOM 645 C C . PRO A 1 85 ? 9.005 -25.513 38.404 1.00 59.41 85 PRO A C 1
ATOM 647 O O . PRO A 1 85 ? 8.109 -26.271 38.034 1.00 59.41 85 PRO A O 1
ATOM 650 N N . LEU A 1 86 ? 9.749 -24.808 37.545 1.00 53.31 86 LEU A N 1
ATOM 651 C CA . LEU A 1 86 ? 9.766 -25.059 36.108 1.00 53.31 86 LEU A CA 1
ATOM 652 C C . LEU A 1 86 ? 10.339 -26.460 35.870 1.00 53.31 86 LEU A C 1
ATOM 654 O O . LEU A 1 86 ? 11.551 -26.675 35.934 1.00 53.31 86 LEU A O 1
ATOM 658 N N . TRP A 1 87 ? 9.478 -27.415 35.537 1.00 55.72 87 TRP A N 1
ATOM 659 C CA . TRP A 1 87 ? 9.914 -28.585 34.793 1.00 55.72 87 TRP A CA 1
ATOM 660 C C . TRP A 1 87 ? 10.304 -28.135 33.386 1.00 55.72 87 TRP A C 1
ATOM 662 O O . TRP A 1 87 ? 9.459 -27.926 32.518 1.00 55.72 87 TRP A O 1
ATOM 672 N N . SER A 1 88 ? 11.613 -27.973 33.184 1.00 55.34 88 SER A N 1
ATOM 673 C CA . SER A 1 88 ? 12.261 -27.918 31.875 1.00 55.34 88 SER A CA 1
ATOM 674 C C . SER A 1 88 ? 11.941 -29.187 31.090 1.00 55.34 88 SER A C 1
ATOM 676 O O . SER A 1 88 ? 12.675 -30.170 31.138 1.00 55.34 88 SER A O 1
ATOM 678 N N . SER A 1 89 ? 10.848 -29.158 30.337 1.00 50.97 89 SER A N 1
ATOM 679 C CA . SER A 1 89 ? 10.735 -29.959 29.125 1.00 50.97 89 SER A CA 1
ATOM 680 C C . SER A 1 89 ? 11.255 -29.089 27.995 1.00 50.97 89 SER A C 1
ATOM 682 O O . SER A 1 89 ? 10.617 -28.117 27.608 1.00 50.97 89 SER A O 1
ATOM 684 N N . SER A 1 90 ? 12.464 -29.402 27.544 1.00 58.12 90 SER A N 1
ATOM 685 C CA . SER A 1 90 ? 13.103 -28.803 26.379 1.00 58.12 90 SER A CA 1
ATOM 686 C C . SER A 1 90 ? 12.596 -29.522 25.125 1.00 58.12 90 SER A C 1
ATOM 688 O O . SER A 1 90 ? 13.020 -30.654 24.881 1.00 58.12 90 SER A O 1
ATOM 690 N N . PRO A 1 91 ? 11.689 -28.943 24.315 1.00 60.44 91 PRO A N 1
ATOM 691 C CA . PRO A 1 91 ? 11.539 -29.385 22.943 1.00 60.44 91 PRO A CA 1
ATOM 692 C C . PRO A 1 91 ? 12.709 -28.798 22.152 1.00 60.44 91 PRO A C 1
ATOM 694 O O . PRO A 1 91 ? 12.804 -27.588 21.955 1.00 60.44 91 PRO A O 1
ATOM 697 N N . SER A 1 92 ? 13.622 -29.662 21.714 1.00 57.97 92 SER A N 1
ATOM 698 C CA . SER A 1 92 ? 14.637 -29.290 20.727 1.00 57.97 92 SER A CA 1
ATOM 699 C C . SER A 1 92 ? 13.953 -28.619 19.527 1.00 57.97 92 SER A C 1
ATOM 701 O O . SER A 1 92 ? 13.085 -29.251 18.916 1.00 57.97 92 SER A O 1
ATOM 703 N N . PRO A 1 93 ? 14.309 -27.377 19.150 1.00 58.03 93 PRO A N 1
ATOM 704 C CA . PRO A 1 93 ? 13.850 -26.818 17.892 1.00 58.03 93 PRO A CA 1
ATOM 705 C C . PRO A 1 93 ? 14.564 -27.579 16.774 1.00 58.03 93 PRO A C 1
ATOM 707 O O . PRO A 1 93 ? 15.741 -27.361 16.499 1.00 58.03 93 PRO A O 1
ATOM 710 N N . SER A 1 94 ? 13.859 -28.523 16.152 1.00 51.69 94 SER A N 1
ATOM 711 C CA . SER A 1 94 ? 14.308 -29.107 14.891 1.00 51.69 94 SER A CA 1
ATOM 712 C C . SER A 1 94 ? 14.408 -27.985 13.852 1.00 51.69 94 SER A C 1
ATOM 714 O O . SER A 1 94 ? 13.410 -27.294 13.625 1.00 51.69 94 SER A O 1
ATOM 716 N N . PRO A 1 95 ? 15.561 -27.786 13.189 1.00 54.34 95 PRO A N 1
ATOM 717 C CA . PRO A 1 95 ? 15.668 -26.887 12.054 1.00 54.34 95 PRO A CA 1
ATOM 718 C C . PRO A 1 95 ? 15.018 -27.572 10.853 1.00 54.34 95 PRO A C 1
ATOM 720 O O . PRO A 1 95 ? 15.657 -28.206 10.020 1.00 54.34 95 PRO A O 1
ATOM 723 N N . SER A 1 96 ? 13.700 -27.494 10.783 1.00 48.44 96 SER A N 1
ATOM 724 C CA . SER A 1 96 ? 12.959 -27.754 9.559 1.00 48.44 96 SER A CA 1
ATOM 725 C C . SER A 1 96 ? 12.097 -26.538 9.309 1.00 48.44 96 SER A C 1
ATOM 727 O O . SER A 1 96 ? 10.892 -26.540 9.536 1.00 48.44 96 SER A O 1
ATOM 729 N N . SER A 1 97 ? 12.760 -25.480 8.838 1.00 47.34 97 SER A N 1
ATOM 730 C CA . SER A 1 97 ? 12.147 -24.343 8.155 1.00 47.34 97 SER A CA 1
ATOM 731 C C . SER A 1 97 ? 11.531 -24.814 6.836 1.00 47.34 97 SER A C 1
ATOM 733 O O . SER A 1 97 ? 11.923 -24.391 5.754 1.00 47.34 97 SER A O 1
ATOM 735 N N . GLN A 1 98 ? 10.575 -25.733 6.907 1.00 46.09 98 GLN A N 1
ATOM 736 C CA . GLN A 1 98 ? 9.585 -25.862 5.862 1.00 46.09 98 GLN A CA 1
ATOM 737 C C . GLN A 1 98 ? 8.623 -24.712 6.119 1.00 46.09 98 GLN A C 1
ATOM 739 O O . GLN A 1 98 ? 7.736 -24.818 6.962 1.00 46.09 98 GLN A O 1
ATOM 744 N N . CYS A 1 99 ? 8.865 -23.574 5.456 1.00 44.16 99 CYS A N 1
ATOM 745 C CA . CYS A 1 99 ? 7.841 -22.546 5.311 1.00 44.16 99 CYS A CA 1
ATOM 746 C C . CYS A 1 99 ? 6.557 -23.276 4.904 1.00 44.16 99 CYS A C 1
ATOM 748 O O . CYS A 1 99 ? 6.563 -23.891 3.831 1.00 44.16 99 CYS A O 1
ATOM 750 N N . PRO A 1 100 ? 5.496 -23.282 5.731 1.00 50.03 100 PRO A N 1
ATOM 751 C CA . PRO A 1 100 ? 4.239 -23.869 5.313 1.00 50.03 100 PRO A CA 1
ATOM 752 C C . PRO A 1 100 ? 3.848 -23.155 4.024 1.00 50.03 100 PRO A C 1
ATOM 754 O O . PRO A 1 100 ? 3.706 -21.930 4.014 1.00 50.03 100 PRO A O 1
ATOM 757 N N . LEU A 1 101 ? 3.775 -23.902 2.916 1.00 50.91 101 LEU A N 1
ATOM 758 C CA . LEU A 1 101 ? 3.270 -23.340 1.674 1.00 50.91 101 LEU A CA 1
ATOM 759 C C . LEU A 1 101 ? 1.883 -22.775 2.004 1.00 50.91 101 LEU A C 1
ATOM 761 O O . LEU A 1 101 ? 1.051 -23.521 2.529 1.00 50.91 101 LEU A O 1
ATOM 765 N N . PRO A 1 102 ? 1.642 -21.473 1.773 1.00 49.34 102 PRO A N 1
ATOM 766 C CA . PRO A 1 102 ? 0.358 -20.876 2.085 1.00 49.34 102 PRO A CA 1
ATOM 767 C C . PRO A 1 102 ? -0.721 -21.657 1.340 1.00 49.34 102 PRO A C 1
ATOM 769 O O . PRO A 1 102 ? -0.619 -21.881 0.131 1.00 49.34 102 PRO A O 1
ATOM 772 N N . SER A 1 103 ? -1.730 -22.112 2.087 1.00 47.19 103 SER A N 1
ATOM 773 C CA . SER A 1 103 ? -2.928 -22.720 1.517 1.00 47.19 103 SER A CA 1
ATOM 774 C C . SER A 1 103 ? -3.444 -21.816 0.389 1.00 47.19 103 SER A C 1
ATOM 776 O O . SER A 1 103 ? -3.543 -20.601 0.590 1.00 47.19 103 SER A O 1
ATOM 778 N N . PRO A 1 104 ? -3.791 -22.360 -0.789 1.00 51.16 104 PRO A N 1
ATOM 779 C CA . PRO A 1 104 ? -4.173 -21.574 -1.963 1.00 51.16 104 PRO A CA 1
ATOM 780 C C . PRO A 1 104 ? -5.471 -20.761 -1.790 1.00 51.16 104 PRO A C 1
ATOM 782 O O . PRO A 1 104 ? -5.887 -20.084 -2.726 1.00 51.16 104 PRO A O 1
ATOM 785 N N . SER A 1 105 ? -6.129 -20.804 -0.624 1.00 45.88 105 SER A N 1
ATOM 786 C CA . SER A 1 105 ? -7.445 -20.194 -0.412 1.00 45.88 105 SER A CA 1
ATOM 787 C C . SER A 1 105 ? -7.447 -18.777 0.163 1.00 45.88 105 SER A C 1
ATOM 789 O O . SER A 1 105 ? -8.530 -18.251 0.407 1.00 45.88 105 SER A O 1
ATOM 791 N N . THR A 1 106 ? -6.308 -18.122 0.391 1.00 50.25 106 THR A N 1
ATOM 792 C CA . THR A 1 106 ? -6.337 -16.719 0.835 1.00 50.25 106 THR A CA 1
ATOM 793 C C . THR A 1 106 ? -5.423 -15.863 -0.023 1.00 50.25 106 THR A C 1
ATOM 795 O O . THR A 1 106 ? -4.221 -15.795 0.206 1.00 50.25 106 THR A O 1
ATOM 798 N N . LEU A 1 107 ? -6.033 -15.159 -0.983 1.00 63.75 107 LEU A N 1
ATOM 799 C CA . LEU A 1 107 ? -5.520 -14.006 -1.748 1.00 63.75 107 LEU A CA 1
ATOM 800 C C . LEU A 1 107 ? -5.135 -12.809 -0.842 1.00 63.75 107 LEU A C 1
ATOM 802 O O . LEU A 1 107 ? -5.318 -11.646 -1.201 1.00 63.75 107 LEU A O 1
ATOM 806 N N . GLN A 1 108 ? -4.666 -13.078 0.372 1.00 72.69 108 GLN A N 1
ATOM 807 C CA . GLN A 1 108 ? -4.484 -12.117 1.444 1.00 72.69 108 GLN A CA 1
ATOM 808 C C . GLN A 1 108 ? -3.008 -12.004 1.808 1.00 72.69 108 GLN A C 1
ATOM 810 O O . GLN A 1 108 ? -2.217 -12.927 1.617 1.00 72.69 108 GLN A O 1
ATOM 815 N N . TRP A 1 109 ? -2.652 -10.842 2.343 1.00 84.56 109 TRP A N 1
ATOM 816 C CA . TRP A 1 109 ? -1.343 -10.619 2.937 1.00 84.56 109 TRP A CA 1
ATOM 817 C C . TRP A 1 109 ? -1.102 -11.589 4.099 1.00 84.56 109 TRP A C 1
ATOM 819 O O . TRP A 1 109 ? -2.067 -11.973 4.769 1.00 84.56 109 TRP A O 1
ATOM 829 N N . PRO A 1 110 ? 0.161 -11.968 4.373 1.00 85.81 110 PRO A N 1
ATOM 830 C CA . PRO A 1 110 ? 0.488 -12.748 5.556 1.00 85.81 110 PRO A CA 1
ATOM 831 C C . PRO A 1 110 ? -0.132 -12.129 6.813 1.00 85.81 110 PRO A C 1
ATOM 833 O O . PRO A 1 110 ? -0.113 -10.909 7.010 1.00 85.81 110 PRO A O 1
ATOM 836 N N . SER A 1 111 ? -0.704 -12.979 7.664 1.00 86.38 111 SER A N 1
ATOM 837 C CA . SER A 1 111 ? -1.257 -12.533 8.943 1.00 86.38 111 SER A CA 1
ATOM 838 C C . SER A 1 111 ? -0.156 -11.913 9.803 1.00 86.38 111 SER A C 1
ATOM 840 O O . SER A 1 111 ? 0.969 -12.407 9.829 1.00 86.38 111 SER A O 1
ATOM 842 N N . GLY A 1 112 ? -0.482 -10.832 10.513 1.00 91.19 112 GLY A N 1
ATOM 843 C CA . GLY A 1 112 ? 0.472 -10.140 11.384 1.00 91.19 112 GLY A CA 1
ATOM 844 C C . GLY A 1 112 ? 1.357 -9.102 10.688 1.00 91.19 112 GLY A C 1
ATOM 845 O O . GLY A 1 112 ? 2.228 -8.538 11.341 1.00 91.19 112 GLY A O 1
ATOM 846 N N . MET A 1 113 ? 1.136 -8.809 9.402 1.00 95.38 113 MET A N 1
ATOM 847 C CA . MET A 1 113 ? 1.788 -7.669 8.751 1.00 95.38 113 MET A CA 1
ATOM 848 C C . MET A 1 113 ? 1.301 -6.351 9.361 1.00 95.38 113 MET A C 1
ATOM 850 O O . MET A 1 113 ? 0.094 -6.098 9.430 1.00 95.38 113 MET A O 1
ATOM 854 N N . TYR A 1 114 ? 2.237 -5.498 9.770 1.00 97.88 114 TYR A N 1
ATOM 855 C CA . TYR A 1 114 ? 1.941 -4.151 10.250 1.00 97.88 114 TYR A CA 1
ATOM 856 C C . TYR A 1 114 ? 1.912 -3.155 9.089 1.00 97.88 114 TYR A C 1
ATOM 858 O O . TYR A 1 114 ? 2.634 -3.297 8.102 1.00 97.88 114 TYR A O 1
ATOM 866 N N . ALA A 1 115 ? 1.088 -2.116 9.209 1.00 97.44 115 ALA A N 1
ATOM 867 C CA . ALA A 1 115 ? 0.966 -1.071 8.202 1.00 97.44 115 ALA A CA 1
ATOM 868 C C . ALA A 1 115 ? 2.295 -0.334 7.975 1.00 97.44 115 ALA A C 1
ATOM 870 O O . ALA A 1 115 ? 2.615 -0.017 6.834 1.00 97.44 115 ALA A O 1
ATOM 871 N N . CYS A 1 116 ? 3.103 -0.130 9.021 1.00 97.81 116 CYS A N 1
ATOM 872 C CA . CYS A 1 116 ? 4.436 0.459 8.876 1.00 97.81 116 CYS A CA 1
ATOM 873 C C . CYS A 1 116 ? 5.354 -0.389 7.977 1.00 97.81 116 CYS A C 1
ATOM 875 O O . CYS A 1 116 ? 5.966 0.145 7.056 1.00 97.81 116 CYS A O 1
ATOM 877 N N . ASP A 1 117 ? 5.376 -1.712 8.170 1.00 97.56 117 ASP A N 1
ATOM 878 C CA . ASP A 1 117 ? 6.212 -2.624 7.378 1.00 97.56 117 ASP A CA 1
ATOM 879 C C . ASP A 1 117 ? 5.744 -2.676 5.911 1.00 97.56 117 ASP A C 1
ATOM 881 O O . ASP A 1 117 ? 6.554 -2.752 4.985 1.00 97.56 117 ASP A O 1
ATOM 885 N N . MET A 1 118 ? 4.429 -2.587 5.688 1.00 97.00 118 MET A N 1
ATOM 886 C CA . MET A 1 118 ? 3.832 -2.508 4.351 1.00 97.00 118 MET A CA 1
ATOM 887 C C . MET A 1 118 ? 4.281 -1.249 3.605 1.00 97.00 118 MET A C 1
ATOM 889 O O . MET A 1 118 ? 4.699 -1.334 2.451 1.00 97.00 118 MET A O 1
ATOM 893 N N . VAL A 1 119 ? 4.233 -0.091 4.265 1.00 97.25 119 VAL A N 1
ATOM 894 C CA . VAL A 1 119 ? 4.637 1.199 3.685 1.00 97.25 119 VAL A CA 1
ATOM 895 C C . VAL A 1 119 ? 6.118 1.213 3.353 1.00 97.25 119 VAL A C 1
ATOM 897 O O . VAL A 1 119 ? 6.489 1.574 2.235 1.00 97.25 119 VAL A O 1
ATOM 900 N N . ASP A 1 120 ? 6.955 0.760 4.282 1.00 97.81 120 ASP A N 1
ATOM 901 C CA . ASP A 1 120 ? 8.390 0.628 4.050 1.00 97.81 120 ASP A CA 1
ATOM 902 C C . ASP A 1 120 ? 8.673 -0.297 2.864 1.00 97.81 120 ASP A C 1
ATOM 904 O O . ASP A 1 120 ? 9.517 0.005 2.015 1.00 97.81 120 ASP A O 1
ATOM 908 N N . GLY A 1 121 ? 7.936 -1.405 2.763 1.00 97.25 121 GLY A N 1
ATOM 909 C CA . GLY A 1 121 ? 8.008 -2.311 1.626 1.00 97.25 121 GLY A CA 1
ATOM 910 C C . GLY A 1 121 ? 7.609 -1.638 0.311 1.00 97.25 121 GLY A C 1
ATOM 911 O O . GLY A 1 121 ? 8.330 -1.753 -0.679 1.00 97.25 121 GLY A O 1
ATOM 912 N N . PHE A 1 122 ? 6.519 -0.868 0.292 1.00 97.38 122 PHE A N 1
ATOM 913 C CA . PHE A 1 122 ? 6.089 -0.125 -0.895 1.00 97.38 122 PHE A CA 1
ATOM 914 C C . PHE A 1 122 ? 7.147 0.876 -1.363 1.00 97.38 122 PHE A C 1
ATOM 916 O O . PHE A 1 122 ? 7.466 0.911 -2.549 1.00 97.38 122 PHE A O 1
ATOM 923 N N . LEU A 1 123 ? 7.740 1.631 -0.436 1.00 97.94 123 LEU A N 1
ATOM 924 C CA . LEU A 1 123 ? 8.798 2.591 -0.748 1.00 97.94 123 LEU A CA 1
ATOM 925 C C . LEU A 1 123 ? 10.055 1.904 -1.297 1.00 97.94 123 LEU A C 1
ATOM 927 O O . LEU A 1 123 ? 10.692 2.426 -2.211 1.00 97.94 123 LEU A O 1
ATOM 931 N N . LYS A 1 124 ? 10.423 0.731 -0.768 1.00 98.19 124 LYS A N 1
ATOM 932 C CA . LYS A 1 124 ? 11.544 -0.066 -1.296 1.00 98.19 124 LYS A CA 1
ATOM 933 C C . LYS A 1 124 ? 11.265 -0.558 -2.715 1.00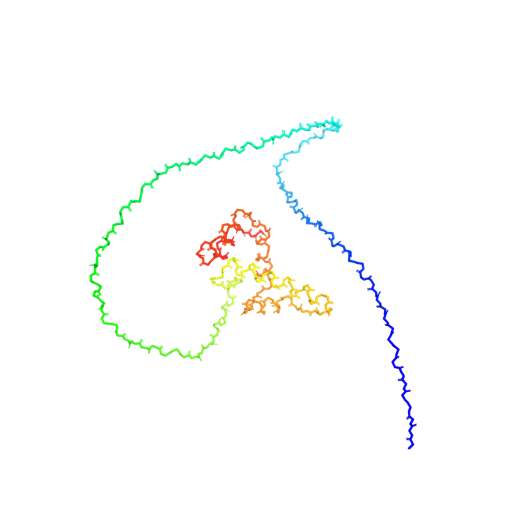 98.19 124 LYS A C 1
ATOM 935 O O . LYS A 1 124 ? 12.141 -0.443 -3.567 1.00 98.19 124 LYS A O 1
ATOM 940 N N . ILE A 1 125 ? 10.055 -1.051 -2.976 1.00 97.12 125 ILE A N 1
ATOM 941 C CA . ILE A 1 125 ? 9.642 -1.503 -4.311 1.00 97.12 125 ILE A CA 1
ATOM 942 C C . ILE A 1 125 ? 9.694 -0.341 -5.308 1.00 97.12 125 ILE A C 1
ATOM 944 O O . ILE A 1 125 ? 10.297 -0.486 -6.368 1.00 97.12 125 ILE A O 1
ATOM 948 N N . ASP A 1 126 ? 9.143 0.823 -4.952 1.00 96.88 126 ASP A N 1
ATOM 949 C CA . ASP A 1 126 ? 9.154 2.014 -5.810 1.00 96.88 126 ASP A CA 1
ATOM 950 C C . ASP A 1 126 ? 10.594 2.437 -6.164 1.00 96.88 126 ASP A C 1
ATOM 952 O O . ASP A 1 126 ? 10.895 2.733 -7.324 1.00 96.88 126 ASP A O 1
ATOM 956 N N . LYS A 1 127 ? 11.515 2.393 -5.189 1.00 97.44 127 LYS A N 1
ATOM 957 C CA . LYS A 1 127 ? 12.945 2.672 -5.405 1.00 97.44 127 LYS A CA 1
ATOM 958 C C . LYS A 1 127 ? 13.596 1.673 -6.363 1.00 97.44 127 LYS A C 1
ATOM 960 O O . LYS A 1 127 ? 14.289 2.095 -7.284 1.00 97.44 127 LYS A O 1
ATOM 965 N N . ILE A 1 128 ? 13.364 0.372 -6.175 1.00 96.56 128 ILE A N 1
ATOM 966 C CA . ILE A 1 128 ? 13.941 -0.679 -7.031 1.00 96.56 128 ILE A CA 1
ATOM 967 C C . ILE A 1 128 ? 13.410 -0.560 -8.463 1.00 96.56 128 ILE A C 1
ATOM 969 O O . ILE A 1 128 ? 14.190 -0.590 -9.411 1.00 96.56 128 ILE A O 1
ATOM 973 N N . ILE A 1 129 ? 12.101 -0.357 -8.637 1.00 94.44 129 ILE A N 1
ATOM 974 C CA . ILE A 1 129 ? 11.489 -0.182 -9.962 1.00 94.44 129 ILE A CA 1
ATOM 975 C C . ILE A 1 129 ? 12.070 1.046 -10.670 1.00 94.44 129 ILE A C 1
ATOM 977 O O . ILE A 1 129 ? 12.382 0.978 -11.860 1.00 94.44 129 ILE A O 1
ATOM 981 N N . THR A 1 130 ? 12.245 2.153 -9.945 1.00 95.75 130 THR A N 1
ATOM 982 C CA . THR A 1 130 ? 12.835 3.382 -10.494 1.00 95.75 130 THR A CA 1
ATOM 983 C C . THR A 1 130 ? 14.275 3.140 -10.949 1.00 95.75 130 THR A C 1
ATOM 985 O O . THR A 1 130 ? 14.597 3.402 -12.107 1.00 95.75 130 THR A O 1
ATOM 988 N N . ALA A 1 131 ? 15.105 2.528 -10.100 1.00 95.69 131 ALA A N 1
ATOM 989 C CA . ALA A 1 131 ? 16.490 2.199 -10.435 1.00 95.69 131 ALA A CA 1
ATOM 990 C C . ALA A 1 131 ? 16.600 1.205 -11.608 1.00 95.69 131 ALA A C 1
ATOM 992 O O . ALA A 1 131 ? 17.477 1.323 -12.463 1.00 95.69 131 ALA A O 1
ATOM 993 N N . ASN A 1 132 ? 15.703 0.221 -11.697 1.00 93.69 132 ASN A N 1
ATOM 994 C CA . ASN A 1 132 ? 15.676 -0.723 -12.815 1.00 93.69 132 ASN A CA 1
ATOM 995 C C . ASN A 1 132 ? 15.311 -0.037 -14.134 1.00 93.69 132 ASN A C 1
ATOM 997 O O . ASN A 1 132 ? 15.920 -0.327 -15.165 1.00 93.69 132 ASN A O 1
ATOM 1001 N N . LYS A 1 133 ? 14.371 0.915 -14.095 1.00 93.00 133 LYS A N 1
ATOM 1002 C CA . LYS A 1 133 ? 13.990 1.721 -15.259 1.00 93.00 133 LYS A CA 1
ATOM 1003 C C . LYS A 1 133 ? 15.165 2.555 -15.775 1.00 93.00 133 LYS A C 1
ATOM 1005 O O . LYS A 1 133 ? 15.391 2.580 -16.982 1.00 93.00 133 LYS A O 1
ATOM 1010 N N . GLU A 1 134 ? 15.929 3.182 -14.881 1.00 93.94 134 GLU A N 1
ATOM 1011 C CA . GLU A 1 134 ? 17.143 3.940 -15.227 1.00 93.94 134 GLU A CA 1
ATOM 1012 C C . GLU A 1 134 ? 18.208 3.040 -15.871 1.00 93.94 134 GLU A C 1
ATOM 1014 O O . GLU A 1 134 ? 18.792 3.386 -16.896 1.00 93.94 134 GLU A O 1
ATOM 1019 N N . ASN A 1 135 ? 18.375 1.825 -15.345 1.00 93.00 135 ASN A N 1
ATOM 1020 C CA . ASN A 1 135 ? 19.328 0.837 -15.851 1.00 93.00 135 ASN A CA 1
ATOM 1021 C C . ASN A 1 135 ? 18.831 0.037 -17.072 1.00 93.00 135 ASN A C 1
ATOM 1023 O O . ASN A 1 135 ? 19.484 -0.928 -17.472 1.00 93.00 135 ASN A O 1
ATOM 1027 N N . LYS A 1 136 ? 17.673 0.391 -17.653 1.00 92.19 136 LYS A N 1
ATOM 1028 C CA . LYS A 1 136 ? 17.017 -0.337 -18.760 1.00 92.19 136 LYS A CA 1
ATOM 1029 C C . LYS A 1 136 ? 16.816 -1.836 -18.471 1.00 92.19 136 LYS A C 1
ATOM 1031 O O . LYS A 1 136 ? 16.772 -2.650 -19.392 1.00 92.19 136 LYS A O 1
ATOM 1036 N N . ARG A 1 137 ? 16.686 -2.212 -17.194 1.00 91.44 137 ARG A N 1
ATOM 1037 C CA . ARG A 1 137 ? 16.363 -3.576 -16.765 1.00 91.44 137 ARG A CA 1
ATOM 1038 C C . ARG A 1 137 ? 14.856 -3.723 -16.639 1.00 91.44 137 ARG A C 1
ATOM 1040 O O . ARG A 1 137 ? 14.192 -2.923 -15.986 1.00 91.44 137 ARG A O 1
ATOM 1047 N N . THR A 1 138 ? 14.316 -4.772 -17.244 1.00 86.75 138 THR A N 1
ATOM 1048 C CA . THR A 1 138 ? 12.909 -5.141 -17.085 1.00 86.75 138 THR A CA 1
ATOM 1049 C C . THR A 1 138 ? 12.819 -6.268 -16.067 1.00 86.75 138 THR A C 1
ATOM 1051 O O . THR A 1 138 ? 12.865 -7.439 -16.427 1.00 86.75 138 THR A O 1
ATOM 1054 N N . GLU A 1 139 ? 12.731 -5.916 -14.786 1.00 90.38 139 GLU A N 1
ATOM 1055 C CA . GLU A 1 139 ? 12.355 -6.879 -13.748 1.00 90.38 139 GLU A CA 1
ATOM 1056 C C . GLU A 1 139 ? 10.839 -6.886 -13.580 1.00 90.38 139 GLU A C 1
ATOM 1058 O O . GLU A 1 139 ? 10.180 -5.842 -13.615 1.00 90.38 139 GLU A O 1
ATOM 1063 N N . HIS A 1 140 ? 10.272 -8.076 -13.408 1.00 92.88 140 HIS A N 1
ATOM 1064 C CA . HIS A 1 140 ? 8.849 -8.210 -13.171 1.00 92.88 140 HIS A CA 1
ATOM 1065 C C . HIS A 1 140 ? 8.527 -7.717 -11.754 1.00 92.88 140 HIS A C 1
ATOM 1067 O O . HIS A 1 140 ? 9.164 -8.127 -10.785 1.00 92.88 140 HIS A O 1
ATOM 1073 N N . VAL A 1 141 ? 7.517 -6.852 -11.609 1.00 93.06 141 VAL A N 1
ATOM 1074 C CA . VAL A 1 141 ? 7.180 -6.216 -10.317 1.00 93.06 141 VAL A CA 1
ATOM 1075 C C . VAL A 1 141 ? 6.981 -7.253 -9.210 1.00 93.06 141 VAL A C 1
ATOM 1077 O O . VAL A 1 141 ? 7.384 -7.020 -8.075 1.00 93.06 141 VAL A O 1
ATOM 1080 N N . MET A 1 142 ? 6.413 -8.421 -9.525 1.00 94.50 142 MET A N 1
ATOM 1081 C CA . MET A 1 142 ? 6.202 -9.465 -8.516 1.00 94.50 142 MET A CA 1
ATOM 1082 C C . MET A 1 142 ? 7.486 -10.121 -8.015 1.00 94.50 142 MET A C 1
ATOM 1084 O O . MET A 1 142 ? 7.504 -10.584 -6.876 1.00 94.50 142 MET A O 1
ATOM 1088 N N . ASP A 1 143 ? 8.555 -10.131 -8.810 1.00 95.06 143 ASP A N 1
ATOM 1089 C CA . ASP A 1 143 ? 9.852 -10.628 -8.349 1.00 95.06 143 ASP A CA 1
ATOM 1090 C C . ASP A 1 143 ? 10.429 -9.667 -7.306 1.00 95.06 143 ASP A C 1
ATOM 1092 O O . ASP A 1 143 ? 10.878 -10.099 -6.244 1.00 95.06 143 ASP A O 1
ATOM 1096 N N . VAL A 1 144 ? 10.285 -8.358 -7.541 1.00 95.88 144 VAL A N 1
ATOM 1097 C CA . VAL A 1 144 ? 10.663 -7.309 -6.584 1.00 95.88 144 VAL A CA 1
ATOM 1098 C C . VAL A 1 144 ? 9.799 -7.372 -5.318 1.00 95.88 144 VAL A C 1
ATOM 1100 O O . VAL A 1 144 ? 10.322 -7.298 -4.207 1.00 95.88 144 VAL A O 1
ATOM 1103 N N . VAL A 1 145 ? 8.479 -7.567 -5.445 1.00 95.19 145 VAL A N 1
ATOM 1104 C CA . VAL A 1 145 ? 7.580 -7.766 -4.289 1.00 95.19 145 VAL A CA 1
ATOM 1105 C C . VAL A 1 145 ? 8.029 -8.977 -3.469 1.00 95.19 145 VAL A C 1
ATOM 1107 O O . VAL A 1 145 ? 8.158 -8.875 -2.248 1.00 95.19 145 VAL A O 1
ATOM 1110 N N . CYS A 1 146 ? 8.316 -10.103 -4.127 1.00 94.50 146 CYS A N 1
ATOM 1111 C CA . CYS A 1 146 ? 8.791 -11.316 -3.467 1.00 94.50 146 CYS A CA 1
ATOM 1112 C C . CYS A 1 146 ? 10.147 -11.105 -2.783 1.00 94.50 146 CYS A C 1
ATOM 1114 O O . CYS A 1 146 ? 10.374 -11.645 -1.701 1.00 94.50 146 CYS A O 1
ATOM 1116 N N . GLN A 1 147 ? 11.038 -10.313 -3.380 1.00 95.38 147 GLN A N 1
ATOM 1117 C CA . GLN A 1 147 ? 12.329 -9.961 -2.796 1.00 95.38 147 GLN A CA 1
ATOM 1118 C C . GLN A 1 147 ? 12.171 -9.111 -1.529 1.00 95.38 147 GLN A C 1
ATOM 1120 O O . GLN A 1 147 ? 12.877 -9.344 -0.552 1.00 95.38 147 GLN A O 1
ATOM 1125 N N . VAL A 1 148 ? 11.250 -8.142 -1.536 1.00 96.44 148 VAL A N 1
ATOM 1126 C CA . VAL A 1 148 ? 11.062 -7.187 -0.433 1.00 96.44 148 VAL A CA 1
ATOM 1127 C C . VAL A 1 148 ? 10.273 -7.784 0.731 1.00 96.44 148 VAL A C 1
ATOM 1129 O O . VAL A 1 148 ? 10.627 -7.555 1.884 1.00 96.44 148 VAL A O 1
ATOM 1132 N N . PHE A 1 149 ? 9.214 -8.544 0.447 1.00 94.50 149 PHE A N 1
ATOM 1133 C CA . PHE A 1 149 ? 8.337 -9.119 1.473 1.00 94.50 149 PHE A CA 1
ATOM 1134 C C . PHE A 1 149 ? 8.637 -10.584 1.796 1.00 94.50 149 PHE A C 1
ATOM 1136 O O . PHE A 1 149 ? 7.950 -11.178 2.624 1.00 94.50 149 PHE A O 1
ATOM 1143 N N . HIS A 1 150 ? 9.627 -11.185 1.130 1.00 93.81 150 HIS A N 1
ATOM 1144 C CA . HIS A 1 150 ? 10.017 -12.588 1.298 1.00 93.81 150 HIS A CA 1
ATOM 1145 C C . HIS A 1 150 ? 8.853 -13.585 1.152 1.00 93.81 150 HIS A C 1
ATOM 1147 O O . HIS A 1 150 ? 8.881 -14.680 1.711 1.00 93.81 150 HIS A O 1
ATOM 1153 N N . CYS A 1 151 ? 7.819 -13.220 0.390 1.00 90.75 151 CYS A N 1
ATOM 1154 C CA . CYS A 1 151 ? 6.661 -14.066 0.136 1.00 90.75 151 CYS A CA 1
ATOM 1155 C C . CYS A 1 151 ? 6.140 -13.886 -1.292 1.00 90.75 151 CYS A C 1
ATOM 1157 O O . CYS A 1 151 ? 6.155 -12.790 -1.854 1.00 90.75 151 CYS A O 1
ATOM 1159 N N . ARG A 1 152 ? 5.662 -14.985 -1.885 1.00 90.00 152 ARG A N 1
ATOM 1160 C CA . ARG A 1 152 ? 4.962 -14.954 -3.172 1.00 90.00 152 ARG A CA 1
ATOM 1161 C C . ARG A 1 152 ? 3.483 -14.701 -2.932 1.00 90.00 152 ARG A C 1
ATOM 1163 O O . ARG A 1 152 ? 2.859 -15.405 -2.143 1.00 90.00 152 ARG A O 1
ATOM 1170 N N . MET A 1 153 ? 2.929 -13.737 -3.655 1.00 88.44 153 MET A N 1
ATOM 1171 C CA . MET A 1 153 ? 1.507 -13.412 -3.621 1.00 88.44 153 MET A CA 1
ATOM 1172 C C . MET A 1 153 ? 0.983 -13.134 -5.032 1.00 88.44 153 MET A C 1
ATOM 1174 O O . MET A 1 153 ? 1.768 -12.790 -5.920 1.00 88.44 153 MET A O 1
ATOM 1178 N N . PRO A 1 154 ? -0.333 -13.266 -5.258 1.00 90.94 154 PRO A N 1
ATOM 1179 C CA . PRO A 1 154 ? -0.952 -12.851 -6.508 1.00 90.94 154 PRO A CA 1
ATOM 1180 C C . PRO A 1 154 ? -0.726 -11.351 -6.772 1.00 90.94 154 PRO A C 1
ATOM 1182 O O . PRO A 1 154 ? -0.811 -10.559 -5.829 1.00 90.94 154 PRO A O 1
ATOM 1185 N N . PRO A 1 155 ? -0.514 -10.926 -8.035 1.00 91.19 155 PRO A N 1
ATOM 1186 C CA . PRO A 1 155 ? -0.323 -9.512 -8.368 1.00 91.19 155 PRO A CA 1
ATOM 1187 C C . PRO A 1 155 ? -1.432 -8.605 -7.842 1.00 91.19 155 PRO A C 1
ATOM 1189 O O . PRO A 1 155 ? -1.165 -7.519 -7.325 1.00 91.19 155 PRO A O 1
ATOM 1192 N N . GLN A 1 156 ? -2.674 -9.090 -7.902 1.00 93.31 156 GLN A N 1
ATOM 1193 C CA . GLN A 1 156 ? -3.840 -8.364 -7.416 1.00 93.31 156 GLN A CA 1
ATOM 1194 C C . GLN A 1 156 ? -3.718 -7.998 -5.931 1.00 93.31 156 GLN A C 1
ATOM 1196 O O . GLN A 1 156 ? -4.048 -6.883 -5.556 1.00 93.31 156 GLN A O 1
ATOM 1201 N N . THR A 1 157 ? -3.171 -8.880 -5.088 1.00 92.56 157 THR A N 1
ATOM 1202 C CA . THR A 1 157 ? -3.021 -8.641 -3.643 1.00 92.56 157 THR A CA 1
ATOM 1203 C C . THR A 1 157 ? -2.112 -7.442 -3.348 1.00 92.56 157 THR A C 1
ATOM 1205 O O . THR A 1 157 ? -2.395 -6.657 -2.435 1.00 92.56 157 THR A O 1
ATOM 1208 N N . TYR A 1 158 ? -1.046 -7.265 -4.137 1.00 94.69 158 TYR A N 1
ATOM 1209 C CA . TYR A 1 158 ? -0.160 -6.105 -4.037 1.00 94.69 158 TYR A CA 1
ATOM 1210 C C . TYR A 1 158 ? -0.838 -4.825 -4.535 1.00 94.69 158 TYR A C 1
ATOM 1212 O O . TYR A 1 158 ? -0.835 -3.810 -3.832 1.00 94.69 158 TYR A O 1
ATOM 1220 N N . HIS A 1 159 ? -1.453 -4.878 -5.718 1.00 95.12 159 HIS A N 1
ATOM 1221 C CA . HIS A 1 159 ? -2.136 -3.723 -6.302 1.00 95.12 159 HIS A CA 1
ATOM 1222 C C . HIS A 1 159 ? -3.293 -3.238 -5.429 1.00 95.12 159 HIS A C 1
ATOM 1224 O O . HIS A 1 159 ? -3.395 -2.042 -5.161 1.00 95.12 159 HIS A O 1
ATOM 1230 N N . ASP A 1 160 ? -4.093 -4.159 -4.900 1.00 95.12 160 ASP A N 1
ATOM 1231 C CA . ASP A 1 160 ? -5.173 -3.858 -3.972 1.00 95.12 160 ASP A CA 1
ATOM 1232 C C . ASP A 1 160 ? -4.647 -3.192 -2.699 1.00 95.12 160 ASP A C 1
ATOM 1234 O O . ASP A 1 160 ? -5.242 -2.248 -2.185 1.00 95.12 160 ASP A O 1
ATOM 1238 N N . ALA A 1 161 ? -3.520 -3.656 -2.158 1.00 95.56 161 ALA A N 1
ATOM 1239 C CA . ALA A 1 161 ? -2.960 -3.047 -0.961 1.00 95.56 161 ALA A CA 1
ATOM 1240 C C . ALA A 1 161 ? -2.438 -1.630 -1.208 1.00 95.56 161 ALA A C 1
ATOM 1242 O O . ALA A 1 161 ? -2.709 -0.734 -0.407 1.00 95.56 161 ALA A O 1
ATOM 1243 N N . ARG A 1 162 ? -1.774 -1.401 -2.345 1.00 96.94 162 ARG A N 1
ATOM 1244 C CA . ARG A 1 162 ? -1.381 -0.052 -2.776 1.00 96.94 162 ARG A CA 1
ATOM 1245 C C . ARG A 1 162 ? -2.593 0.850 -2.981 1.00 96.94 162 ARG A C 1
ATOM 1247 O O . ARG A 1 162 ? -2.571 1.988 -2.521 1.00 96.94 162 ARG A O 1
ATOM 1254 N N . ALA A 1 163 ? -3.654 0.342 -3.608 1.00 97.06 163 ALA A N 1
ATOM 1255 C CA . ALA A 1 163 ? -4.891 1.085 -3.815 1.00 97.06 163 ALA A CA 1
ATOM 1256 C C . ALA A 1 163 ? -5.548 1.470 -2.482 1.00 97.06 163 ALA A C 1
ATOM 1258 O O . ALA A 1 163 ? -5.851 2.642 -2.278 1.00 97.06 163 ALA A O 1
ATOM 1259 N N . ARG A 1 164 ? -5.689 0.520 -1.543 1.00 97.12 164 ARG A N 1
ATOM 1260 C CA . ARG A 1 164 ? -6.223 0.794 -0.197 1.00 97.12 164 ARG A CA 1
ATOM 1261 C C . ARG A 1 164 ? -5.400 1.844 0.536 1.00 97.12 164 ARG A C 1
ATOM 1263 O O . ARG A 1 164 ? -5.978 2.757 1.109 1.00 97.12 164 ARG A O 1
ATOM 1270 N N . TRP A 1 165 ? -4.071 1.744 0.492 1.00 97.44 165 TRP A N 1
ATOM 1271 C CA . TRP A 1 165 ? -3.194 2.744 1.102 1.00 97.44 165 TRP A CA 1
ATOM 1272 C C . TRP A 1 165 ? -3.398 4.137 0.493 1.00 97.44 165 TRP A C 1
ATOM 1274 O O . TRP A 1 165 ? -3.503 5.116 1.223 1.00 97.44 165 TRP A O 1
ATOM 1284 N N . ALA A 1 166 ? -3.495 4.224 -0.836 1.00 97.56 166 ALA A N 1
ATOM 1285 C CA . ALA A 1 166 ? -3.634 5.490 -1.552 1.00 97.56 166 ALA A CA 1
ATOM 1286 C C . ALA A 1 166 ? -4.975 6.202 -1.300 1.00 97.56 166 ALA A C 1
ATOM 1288 O O . ALA A 1 166 ? -5.017 7.429 -1.332 1.00 97.56 166 ALA A O 1
ATOM 1289 N N . ILE A 1 167 ? -6.059 5.454 -1.061 1.00 97.69 167 ILE A N 1
ATOM 1290 C CA . ILE A 1 167 ? -7.400 6.021 -0.823 1.00 97.69 167 ILE A CA 1
ATOM 1291 C C . ILE A 1 167 ? -7.772 6.116 0.664 1.00 97.69 167 ILE A C 1
ATOM 1293 O O . ILE A 1 167 ? -8.843 6.626 0.995 1.00 97.69 167 ILE A O 1
ATOM 1297 N N . ALA A 1 168 ? -6.935 5.598 1.565 1.00 97.56 168 ALA A N 1
ATOM 1298 C CA . ALA A 1 168 ? -7.213 5.606 2.994 1.00 97.56 168 ALA A CA 1
ATOM 1299 C C . ALA A 1 168 ? -7.290 7.048 3.544 1.00 97.56 168 ALA A C 1
ATOM 1301 O O . ALA A 1 168 ? -6.441 7.880 3.211 1.00 97.56 168 ALA A O 1
ATOM 1302 N N . PRO A 1 169 ? -8.259 7.361 4.428 1.00 97.88 169 PRO A N 1
ATOM 1303 C CA . PRO A 1 169 ? -8.345 8.677 5.056 1.00 97.88 169 PRO A CA 1
ATOM 1304 C C . PRO A 1 169 ? -7.062 9.040 5.831 1.00 97.88 169 PRO A C 1
ATOM 1306 O O . PRO A 1 169 ? -6.562 8.194 6.578 1.00 97.88 169 PRO A O 1
ATOM 1309 N N . PRO A 1 170 ? -6.566 10.293 5.767 1.00 97.81 170 PRO A N 1
ATOM 1310 C CA . PRO A 1 170 ? -5.329 10.693 6.448 1.00 97.81 170 PRO A CA 1
ATOM 1311 C C . PRO A 1 170 ? -5.321 10.413 7.957 1.00 97.81 170 PRO A C 1
ATOM 1313 O O . PRO A 1 170 ? -4.326 9.926 8.483 1.00 97.81 170 PRO A O 1
ATOM 1316 N N . LEU A 1 171 ? -6.450 10.634 8.642 1.00 97.31 171 LEU A N 1
ATOM 1317 C CA . LEU A 1 171 ? -6.591 10.342 10.076 1.00 97.31 171 LEU A CA 1
ATOM 1318 C C . LEU A 1 171 ? -6.449 8.845 10.390 1.00 97.31 171 LEU A C 1
ATOM 1320 O O . LEU A 1 171 ? -5.923 8.474 11.439 1.00 97.31 171 LEU A O 1
ATOM 1324 N N . LEU A 1 172 ? -6.911 7.973 9.487 1.00 97.56 172 LEU A N 1
ATOM 1325 C CA . LEU A 1 172 ? -6.743 6.531 9.637 1.00 97.56 172 LEU A CA 1
ATOM 1326 C C . LEU A 1 172 ? -5.278 6.144 9.430 1.00 97.56 172 LEU A C 1
ATOM 1328 O O . LEU A 1 172 ? -4.751 5.378 10.231 1.00 97.56 172 LEU A O 1
ATOM 1332 N N . LEU A 1 173 ? -4.627 6.701 8.402 1.00 98.06 173 LEU A N 1
ATOM 1333 C CA . LEU A 1 173 ? -3.202 6.492 8.131 1.00 98.06 173 LEU A CA 1
ATOM 1334 C C . LEU A 1 173 ? -2.336 6.903 9.326 1.00 98.06 173 LEU A C 1
ATOM 1336 O O . LEU A 1 173 ? -1.510 6.116 9.781 1.00 98.06 173 LEU A O 1
ATOM 1340 N N . GLU A 1 174 ? -2.565 8.095 9.878 1.00 97.75 174 GLU A N 1
ATOM 1341 C CA . GLU A 1 174 ? -1.861 8.575 11.069 1.00 97.75 174 GLU A CA 1
ATOM 1342 C C . GLU A 1 174 ? -2.071 7.630 12.255 1.00 97.75 174 GLU A C 1
ATOM 1344 O O . GLU A 1 174 ? -1.107 7.249 12.919 1.00 97.75 174 GLU A O 1
ATOM 1349 N N . ARG A 1 175 ? -3.315 7.192 12.492 1.00 97.00 175 ARG A N 1
ATOM 1350 C CA . ARG A 1 175 ? -3.632 6.271 13.587 1.00 97.00 175 ARG A CA 1
ATOM 1351 C C . ARG A 1 175 ? -2.903 4.938 13.449 1.00 97.00 175 ARG A C 1
ATOM 1353 O O . ARG A 1 175 ? -2.294 4.497 14.421 1.00 97.00 175 ARG A O 1
ATOM 1360 N N . VAL A 1 176 ? -2.946 4.298 12.278 1.00 97.69 176 VAL A N 1
ATOM 1361 C CA . VAL A 1 176 ? -2.293 2.990 12.098 1.00 97.69 176 VAL A CA 1
ATOM 1362 C C . VAL A 1 176 ? -0.772 3.101 12.138 1.00 97.69 176 VAL A C 1
ATOM 1364 O O . VAL A 1 176 ? -0.113 2.229 12.697 1.00 97.69 176 VAL A O 1
ATOM 1367 N N . LEU A 1 177 ? -0.202 4.194 11.619 1.00 97.75 177 LEU A N 1
ATOM 1368 C CA . LEU A 1 177 ? 1.238 4.440 11.682 1.00 97.75 177 LEU A CA 1
ATOM 1369 C C . LEU A 1 177 ? 1.695 4.724 13.115 1.00 97.75 177 LEU A C 1
ATOM 1371 O O . LEU A 1 177 ? 2.693 4.158 13.555 1.00 97.75 177 LEU A O 1
ATOM 1375 N N . LYS A 1 178 ? 0.940 5.529 13.873 1.00 97.94 178 LYS A N 1
ATOM 1376 C CA . LYS A 1 178 ? 1.192 5.780 15.299 1.00 97.94 178 LYS A CA 1
ATOM 1377 C C . LYS A 1 178 ? 1.043 4.510 16.137 1.00 97.94 178 LYS A C 1
ATOM 1379 O O . LYS A 1 178 ? 1.769 4.340 17.113 1.00 97.94 178 LYS A O 1
ATOM 1384 N N . GLY A 1 179 ? 0.143 3.611 15.737 1.00 97.19 179 GLY A N 1
ATOM 1385 C CA . GLY A 1 179 ? 0.001 2.283 16.326 1.00 97.19 179 GLY A CA 1
ATOM 1386 C C . GLY A 1 179 ? 1.255 1.415 16.169 1.00 97.19 179 GLY A C 1
ATOM 1387 O O . GLY A 1 179 ? 1.490 0.550 17.010 1.00 97.19 179 GLY A O 1
ATOM 1388 N N . GLY A 1 180 ? 2.090 1.638 15.149 1.00 97.62 180 GLY A N 1
AT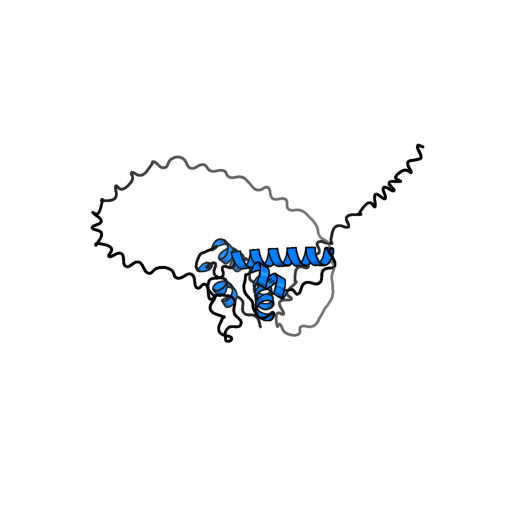OM 1389 C CA . GLY A 1 180 ? 3.343 0.905 14.945 1.00 97.62 180 GLY A CA 1
ATOM 1390 C C . GLY A 1 180 ? 3.145 -0.615 14.957 1.00 97.62 180 GLY A C 1
ATOM 1391 O O . GLY A 1 180 ? 2.325 -1.148 14.214 1.00 97.62 180 GLY A O 1
ATOM 1392 N N . LYS A 1 181 ? 3.874 -1.317 15.838 1.00 97.31 181 LYS A N 1
ATOM 1393 C CA . LYS A 1 181 ? 3.790 -2.781 16.014 1.00 97.31 181 LYS A CA 1
ATOM 1394 C C . LYS A 1 181 ? 2.782 -3.217 17.084 1.00 97.31 181 LYS A C 1
ATOM 1396 O O . LYS A 1 181 ? 3.034 -4.145 17.847 1.00 97.31 181 LYS A O 1
ATOM 1401 N N . THR A 1 182 ? 1.655 -2.519 17.176 1.00 97.62 182 THR A N 1
ATOM 1402 C CA . THR A 1 182 ? 0.529 -2.887 18.050 1.00 97.62 182 THR A CA 1
ATOM 1403 C C . THR A 1 182 ? -0.638 -3.429 17.218 1.00 97.62 182 THR A C 1
ATOM 1405 O O . THR A 1 182 ? -0.634 -3.284 15.993 1.00 97.62 182 THR A O 1
ATOM 1408 N N . PRO A 1 183 ? -1.669 -4.031 17.841 1.00 95.31 183 PRO A N 1
ATOM 1409 C CA . PRO A 1 183 ? -2.849 -4.499 17.115 1.00 95.31 183 PRO A CA 1
ATOM 1410 C C . PRO A 1 183 ? -3.541 -3.412 16.276 1.00 95.31 183 PRO A C 1
ATOM 1412 O O . PRO A 1 183 ? -4.067 -3.709 15.207 1.00 95.31 183 PRO A O 1
ATOM 1415 N N . GLU A 1 184 ? -3.502 -2.151 16.715 1.00 94.69 184 GLU A N 1
ATOM 1416 C CA . GLU A 1 184 ? -4.071 -1.014 15.974 1.00 94.69 184 GLU A CA 1
ATOM 1417 C C . GLU A 1 184 ? -3.265 -0.662 14.714 1.00 94.69 184 GLU A C 1
ATOM 1419 O O . GLU A 1 184 ? -3.801 -0.071 13.780 1.00 94.69 184 GLU A O 1
ATOM 1424 N N . GLY A 1 185 ? -1.984 -1.037 14.680 1.00 97.25 185 GLY A N 1
ATOM 1425 C CA . GLY A 1 185 ? -1.100 -0.872 13.530 1.00 97.25 185 GLY A CA 1
ATOM 1426 C C . GLY A 1 185 ? -1.116 -2.053 12.560 1.00 97.25 185 GLY A C 1
ATOM 1427 O O . GLY A 1 185 ? -0.364 -2.046 11.586 1.00 97.25 185 GLY A O 1
ATOM 1428 N N . LEU A 1 186 ? -1.943 -3.081 12.785 1.00 96.81 186 LEU A N 1
ATOM 1429 C CA . LEU A 1 186 ? -2.052 -4.212 11.863 1.00 96.81 186 LEU A CA 1
ATOM 1430 C C . LEU A 1 186 ? -2.654 -3.781 10.522 1.00 96.81 186 LEU A C 1
ATOM 1432 O O . LEU A 1 186 ? -3.662 -3.077 10.459 1.00 96.81 186 LEU A O 1
ATOM 1436 N N . TRP A 1 187 ? -2.093 -4.295 9.428 1.00 96.50 187 TRP A N 1
ATOM 1437 C CA . TRP A 1 187 ? -2.596 -4.051 8.076 1.00 96.50 187 TRP A CA 1
ATOM 1438 C C . TRP A 1 187 ? -4.056 -4.485 7.907 1.00 96.50 187 TRP A C 1
ATOM 1440 O O . TRP A 1 187 ? -4.836 -3.816 7.230 1.00 96.50 187 TRP A O 1
ATOM 1450 N N . VAL A 1 188 ? -4.445 -5.579 8.571 1.00 95.06 188 VAL A N 1
ATOM 1451 C CA . VAL A 1 188 ? -5.818 -6.102 8.543 1.00 95.06 188 VAL A CA 1
ATOM 1452 C C . VAL A 1 188 ? -6.822 -5.039 8.998 1.00 95.06 188 VAL A C 1
ATOM 1454 O O . VAL A 1 188 ? -7.856 -4.885 8.351 1.00 95.06 188 VAL A O 1
ATOM 1457 N N . TYR A 1 189 ? -6.489 -4.258 10.032 1.00 94.25 189 TYR A N 1
ATOM 1458 C CA . TYR A 1 189 ? -7.337 -3.175 10.534 1.00 94.25 189 TYR A CA 1
ATOM 1459 C C . TYR A 1 189 ? -7.520 -2.059 9.495 1.00 94.25 189 TYR A C 1
ATOM 1461 O O . TYR A 1 189 ? -8.642 -1.645 9.225 1.00 94.25 189 TYR A O 1
ATOM 1469 N N . LEU A 1 190 ? -6.444 -1.619 8.832 1.00 95.50 190 LEU A N 1
ATOM 1470 C CA . LEU A 1 190 ? -6.564 -0.643 7.741 1.00 95.50 190 LEU A CA 1
ATOM 1471 C C . LEU A 1 190 ? -7.407 -1.200 6.588 1.00 95.50 190 LEU A C 1
ATOM 1473 O O . LEU A 1 190 ? -8.289 -0.518 6.067 1.00 95.50 190 LEU A O 1
ATOM 1477 N N . SER A 1 191 ? -7.141 -2.444 6.187 1.00 95.00 191 SER A N 1
ATOM 1478 C CA . SER A 1 191 ? -7.778 -3.051 5.019 1.00 95.00 191 SER A CA 1
ATOM 1479 C C . SER A 1 191 ? -9.277 -3.306 5.196 1.00 95.00 191 SER A C 1
ATOM 1481 O O . SER A 1 191 ? -10.006 -3.296 4.205 1.00 95.00 191 SER A O 1
ATOM 1483 N N . SER A 1 192 ? -9.744 -3.495 6.435 1.00 93.69 192 SER A N 1
ATOM 1484 C CA . SER A 1 192 ? -11.168 -3.638 6.749 1.00 93.69 192 SER A CA 1
ATOM 1485 C C . SER A 1 192 ? -11.895 -2.292 6.779 1.00 93.69 192 SER A C 1
ATOM 1487 O O . SER A 1 192 ? -13.056 -2.218 6.385 1.00 93.69 192 SER A O 1
ATOM 1489 N N . CYS A 1 193 ? -11.215 -1.216 7.185 1.00 95.25 193 CYS A N 1
ATOM 1490 C CA . CYS A 1 193 ? -11.761 0.142 7.154 1.00 95.25 193 CYS A CA 1
ATOM 1491 C C . CYS A 1 193 ? -11.815 0.747 5.742 1.00 95.25 193 CYS A C 1
ATOM 1493 O O . CYS A 1 193 ? -12.569 1.693 5.517 1.00 95.25 193 CYS A O 1
ATOM 1495 N N . VAL A 1 194 ? -11.021 0.228 4.801 1.00 95.69 194 VAL A N 1
ATOM 1496 C CA . VAL A 1 194 ? -10.901 0.751 3.433 1.00 95.69 194 VAL A CA 1
ATOM 1497 C C . VAL A 1 194 ? -11.205 -0.358 2.415 1.00 95.69 194 VAL A C 1
ATOM 1499 O O . VAL A 1 194 ? -10.287 -0.939 1.825 1.00 95.69 194 VAL A O 1
ATOM 1502 N N . PRO A 1 195 ? -12.488 -0.704 2.206 1.00 92.06 195 PRO A N 1
ATOM 1503 C CA . PRO A 1 195 ? -12.870 -1.685 1.199 1.00 92.06 195 PRO A CA 1
ATOM 1504 C C . PRO A 1 195 ? -12.644 -1.130 -0.214 1.00 92.06 195 PRO A C 1
ATOM 1506 O O . PRO A 1 195 ? -12.931 0.034 -0.496 1.00 92.06 195 PRO A O 1
ATOM 1509 N N . LEU A 1 196 ? -12.151 -1.983 -1.113 1.00 91.44 196 LEU A N 1
ATOM 1510 C CA . LEU A 1 196 ? -12.122 -1.694 -2.548 1.00 91.44 196 LEU A CA 1
ATOM 1511 C C .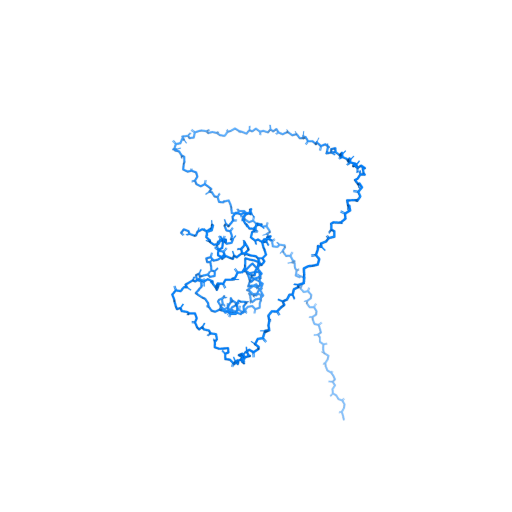 LEU A 1 196 ? -13.477 -2.087 -3.146 1.00 91.44 196 LEU A C 1
ATOM 1513 O O . LEU A 1 196 ? -14.050 -3.094 -2.724 1.00 91.44 196 LEU A O 1
ATOM 1517 N N . LYS A 1 197 ? -13.993 -1.267 -4.064 1.00 84.19 197 LYS A N 1
ATOM 1518 C CA . LYS A 1 197 ? -15.250 -1.512 -4.786 1.00 84.19 197 LYS A CA 1
ATOM 1519 C C . LYS A 1 197 ? -15.009 -2.318 -6.052 1.00 84.19 197 LYS A C 1
ATOM 1521 O O . LYS A 1 197 ? -13.937 -2.109 -6.662 1.00 84.19 197 LYS A O 1
#